Protein AF-0000000070045189 (afdb_homodimer)

pLDDT: mean 91.23, std 12.15, range [30.48, 98.88]

InterPro domains:
  IPR032808 DoxX family [PF07681] (17-92)
  IPR051907 DoxX-like inner membrane-associated oxidoreductase [PTHR33452] (11-132)

Nearest PDB structures (foldseek):
  5tcx-assembly1_A  TM=4.847E-01  e=7.279E+00  Homo sapiens
  5tcx-assembly1_A  TM=4.846E-01  e=7.279E+00  Homo sapiens

Sequence (276 aa):
MTTAEIKEKILNDVVIMGLRSVIGVIFIVHGISKFNPGFTNFLTNNGIPIEMQIPLALAESVPGILLIIGILSRLSASLLAIVMLGAIFIIKGAQSLTGNGGVEIDLILLTASIVIMIVGPGRISLAQIIKKIPRCLHMTTAEIKEKILNDVVIMGLRSVIGVIFIVHGISKFNPGFTNFLTNNGIPIEMQIPLALAESVPGILLIIGILSRLSASLLAIVMLGAIFIIKGAQSLTGNGGVEIDLILLTASIVIMIVGPGRISLAQIIKKIPRCLH

Radius of gyration: 20.22 Å; Cα contacts (8 Å, |Δi|>4): 404; chains: 2; bounding box: 60×57×46 Å

Structure (mmCIF, N/CA/C/O backbone):
data_AF-0000000070045189-model_v1
#
loop_
_entity.id
_entity.type
_entity.pdbx_description
1 polymer 'DoxX protein'
#
loop_
_atom_site.group_PDB
_atom_site.id
_atom_site.type_symbol
_atom_site.label_atom_id
_atom_site.label_alt_id
_atom_site.label_comp_id
_atom_site.label_asym_id
_atom_site.label_entity_id
_atom_site.label_seq_id
_atom_site.pdbx_PDB_ins_code
_atom_site.Cartn_x
_atom_site.Cartn_y
_atom_site.Cartn_z
_atom_site.occupancy
_atom_site.B_iso_or_equiv
_atom_site.auth_seq_id
_atom_site.auth_comp_id
_atom_site.auth_asym_id
_atom_site.auth_atom_id
_atom_site.pdbx_PDB_model_num
ATOM 1 N N . MET A 1 1 ? -0.799 23.656 22.312 1 66.56 1 MET A N 1
ATOM 2 C CA . MET A 1 1 ? -1.228 22.5 21.547 1 66.56 1 MET A CA 1
ATOM 3 C C . MET A 1 1 ? -2.027 21.531 22.422 1 66.56 1 MET A C 1
ATOM 5 O O . MET A 1 1 ? -1.553 21.094 23.469 1 66.56 1 MET A O 1
ATOM 9 N N . THR A 1 2 ? -3.318 21.281 22.141 1 82.5 2 THR A N 1
ATOM 10 C CA . THR A 1 2 ? -4.188 20.453 22.969 1 82.5 2 THR A CA 1
ATOM 11 C C . THR A 1 2 ? -3.746 19 22.938 1 82.5 2 THR A C 1
ATOM 13 O O . THR A 1 2 ? -3.035 18.578 22.016 1 82.5 2 THR A O 1
ATOM 16 N N . THR A 1 3 ? -3.934 18.375 24.078 1 88.5 3 THR A N 1
ATOM 17 C CA . THR A 1 3 ? -3.586 16.969 24.219 1 88.5 3 THR A CA 1
ATOM 18 C C . THR A 1 3 ? -4.086 16.156 23.016 1 88.5 3 THR A C 1
ATOM 20 O O . THR A 1 3 ? -3.424 15.227 22.578 1 88.5 3 THR A O 1
ATOM 23 N N . ALA A 1 4 ? -5.184 16.594 22.594 1 86.88 4 ALA A N 1
ATOM 24 C CA . ALA A 1 4 ? -5.766 15.922 21.453 1 86.88 4 ALA A CA 1
ATOM 25 C C . ALA A 1 4 ? -4.93 16.156 20.188 1 86.88 4 ALA A C 1
ATOM 27 O O . ALA A 1 4 ? -4.742 15.25 19.375 1 86.88 4 ALA A O 1
ATOM 28 N N . GLU A 1 5 ? -4.402 17.25 20.031 1 83.81 5 GLU A N 1
ATOM 29 C CA . GLU A 1 5 ? -3.584 17.594 18.859 1 83.81 5 GLU A CA 1
ATOM 30 C C . GLU A 1 5 ? -2.254 16.844 18.891 1 83.81 5 GLU A C 1
ATOM 32 O O . GLU A 1 5 ? -1.769 16.391 17.844 1 83.81 5 GLU A O 1
ATOM 37 N N . ILE A 1 6 ? -1.771 16.766 20.062 1 84.25 6 ILE A N 1
ATOM 38 C CA . ILE A 1 6 ? -0.502 16.062 20.234 1 84.25 6 ILE A CA 1
ATOM 39 C C . ILE A 1 6 ? -0.685 14.586 19.922 1 84.25 6 ILE A C 1
ATOM 41 O O . ILE A 1 6 ? 0.154 13.977 19.25 1 84.25 6 ILE A O 1
ATOM 45 N N . LYS A 1 7 ? -1.764 14.109 20.375 1 85.19 7 LYS A N 1
ATOM 46 C CA . LYS A 1 7 ? -2.053 12.703 20.141 1 85.19 7 LYS A CA 1
ATOM 47 C C . LYS A 1 7 ? -2.236 12.422 18.656 1 85.19 7 LYS A C 1
ATOM 49 O O . LYS A 1 7 ? -1.771 11.398 18.141 1 85.19 7 LYS A O 1
ATOM 54 N N . GLU A 1 8 ? -2.832 13.328 18.016 1 84.25 8 GLU A N 1
ATOM 55 C CA . GLU A 1 8 ? -3.064 13.188 16.578 1 84.25 8 GLU A CA 1
ATOM 56 C C . GLU A 1 8 ? -1.754 13.25 15.797 1 84.25 8 GLU A C 1
ATOM 58 O O . GLU A 1 8 ? -1.553 12.477 14.859 1 84.25 8 GLU A O 1
ATOM 63 N N . LYS A 1 9 ? -0.972 14.086 16.219 1 85.81 9 LYS A N 1
ATOM 64 C CA . LYS A 1 9 ? 0.323 14.234 15.555 1 85.81 9 LYS A CA 1
ATOM 65 C C . LYS A 1 9 ? 1.178 12.984 15.742 1 85.81 9 LYS A C 1
ATOM 67 O O . LYS A 1 9 ? 1.823 12.523 14.797 1 85.81 9 LYS A O 1
ATOM 72 N N . ILE A 1 10 ? 1.13 12.422 16.922 1 88.69 10 ILE A N 1
ATOM 73 C CA . ILE A 1 10 ? 1.896 11.219 17.219 1 88.69 10 ILE A CA 1
ATOM 74 C C . ILE A 1 10 ? 1.349 10.047 16.406 1 88.69 10 ILE A C 1
ATOM 76 O O . ILE A 1 10 ? 2.115 9.234 15.891 1 88.69 10 ILE A O 1
ATOM 80 N N . LEU A 1 11 ? 0.084 9.992 16.297 1 91 11 LEU A N 1
ATOM 81 C CA . LEU A 1 11 ? -0.55 8.914 15.547 1 91 11 LEU A CA 1
ATOM 82 C C . LEU A 1 11 ? -0.186 8.984 14.062 1 91 11 LEU A C 1
ATOM 84 O O . LEU A 1 11 ? 0.08 7.965 13.438 1 91 11 LEU A O 1
ATOM 88 N N . ASN A 1 12 ? -0.184 10.172 13.594 1 89.81 12 ASN A N 1
ATOM 89 C CA . ASN A 1 12 ? 0.21 10.367 12.203 1 89.81 12 ASN A CA 1
ATOM 90 C C . ASN A 1 12 ? 1.658 9.945 11.969 1 89.81 12 ASN A C 1
ATOM 92 O O . ASN A 1 12 ? 1.965 9.305 10.961 1 89.81 12 ASN A O 1
ATOM 96 N N . ASP A 1 13 ? 2.445 10.273 12.914 1 90.94 13 ASP A N 1
ATOM 97 C CA . ASP A 1 13 ? 3.854 9.898 12.805 1 90.94 13 ASP A CA 1
ATOM 98 C C . ASP A 1 13 ? 4.031 8.383 12.859 1 90.94 13 ASP A C 1
ATOM 100 O O . ASP A 1 13 ? 4.836 7.824 12.109 1 90.94 13 ASP A O 1
ATOM 104 N N . VAL A 1 14 ? 3.291 7.777 13.648 1 94.31 14 VAL A N 1
ATOM 105 C CA . VAL A 1 14 ? 3.4 6.332 13.836 1 94.31 14 VAL A CA 1
ATOM 106 C C . VAL A 1 14 ? 2.918 5.605 12.586 1 94.31 14 VAL A C 1
ATOM 108 O O . VAL A 1 14 ? 3.527 4.625 12.156 1 94.31 14 VAL A O 1
ATOM 111 N N . VAL A 1 15 ? 1.91 6.082 12 1 94.81 15 VAL A N 1
ATOM 112 C CA . VAL A 1 15 ? 1.343 5.383 10.852 1 94.81 15 VAL A CA 1
ATOM 113 C C . VAL A 1 15 ? 2.262 5.547 9.641 1 94.81 15 VAL A C 1
ATOM 115 O O . VAL A 1 15 ? 2.395 4.629 8.828 1 94.81 15 VAL A O 1
ATOM 118 N N . ILE A 1 16 ? 2.889 6.695 9.523 1 94 16 ILE A N 1
ATOM 119 C CA . ILE A 1 16 ? 3.826 6.91 8.422 1 94 16 ILE A CA 1
ATOM 120 C C . ILE A 1 16 ? 5.066 6.039 8.625 1 94 16 ILE A C 1
ATOM 122 O O . ILE A 1 16 ? 5.586 5.457 7.672 1 94 16 ILE A O 1
ATOM 126 N N . MET A 1 17 ? 5.492 5.953 9.867 1 95.81 17 MET A N 1
ATOM 127 C CA . MET A 1 17 ? 6.598 5.055 10.18 1 95.81 17 MET A CA 1
ATOM 128 C C . MET A 1 17 ? 6.242 3.613 9.844 1 95.81 17 MET A C 1
ATOM 130 O O . MET A 1 17 ? 7.07 2.873 9.312 1 95.81 17 MET A O 1
ATOM 134 N N . GLY A 1 18 ? 5.066 3.266 10.188 1 97.69 18 GLY A N 1
ATOM 135 C CA . GLY A 1 18 ? 4.598 1.929 9.867 1 97.69 18 GLY A CA 1
ATOM 136 C C . GLY A 1 18 ? 4.559 1.659 8.367 1 97.69 18 GLY A C 1
ATOM 137 O O . GLY A 1 18 ? 4.996 0.601 7.914 1 97.69 18 GLY A O 1
ATOM 138 N N . LEU A 1 19 ? 4.035 2.615 7.633 1 98.12 19 LEU A N 1
ATOM 139 C CA . LEU A 1 19 ? 3.951 2.469 6.184 1 98.12 19 LEU A CA 1
ATOM 140 C C . LEU A 1 19 ? 5.34 2.311 5.574 1 98.12 19 LEU A C 1
ATOM 142 O O . LEU A 1 19 ? 5.574 1.396 4.781 1 98.12 19 LEU A O 1
ATOM 146 N N . ARG A 1 20 ? 6.258 3.162 5.945 1 97.38 20 ARG A N 1
ATOM 147 C CA . ARG A 1 20 ? 7.602 3.084 5.379 1 97.38 20 ARG A CA 1
ATOM 148 C C . ARG A 1 20 ? 8.281 1.771 5.758 1 97.38 20 ARG A C 1
ATOM 150 O O . ARG A 1 20 ? 9.031 1.203 4.965 1 97.38 20 ARG A O 1
ATOM 157 N N . SER A 1 21 ? 8.031 1.324 6.973 1 98.31 21 SER A N 1
ATOM 158 C CA . SER A 1 21 ? 8.633 0.076 7.422 1 98.31 21 SER A CA 1
ATOM 159 C C . SER A 1 21 ? 8.117 -1.113 6.621 1 98.31 21 SER A C 1
ATOM 161 O O . SER A 1 21 ? 8.891 -1.982 6.215 1 98.31 21 SER A O 1
ATOM 163 N N . VAL A 1 22 ? 6.836 -1.178 6.426 1 98.75 22 VAL A N 1
ATOM 164 C CA . VAL A 1 22 ? 6.242 -2.283 5.684 1 98.75 22 VAL A CA 1
ATOM 165 C C . VAL A 1 22 ? 6.746 -2.27 4.242 1 98.75 22 VAL A C 1
ATOM 167 O O . VAL A 1 22 ? 7.113 -3.312 3.695 1 98.75 22 VAL A O 1
ATOM 170 N N . ILE A 1 23 ? 6.746 -1.102 3.617 1 98.81 23 ILE A N 1
ATOM 171 C CA . ILE A 1 23 ? 7.32 -0.983 2.281 1 98.81 23 ILE A CA 1
ATOM 172 C C . ILE A 1 23 ? 8.758 -1.493 2.291 1 98.81 23 ILE A C 1
ATOM 174 O O . ILE A 1 23 ? 9.148 -2.287 1.433 1 98.81 23 ILE A O 1
ATOM 178 N N . GLY A 1 24 ? 9.508 -1.022 3.283 1 98.81 24 GLY A N 1
ATOM 179 C CA . GLY A 1 24 ? 10.906 -1.41 3.385 1 98.81 24 GLY A CA 1
ATOM 180 C C . GLY A 1 24 ? 11.102 -2.908 3.508 1 98.81 24 GLY A C 1
ATOM 181 O O . GLY A 1 24 ? 11.914 -3.496 2.787 1 98.81 24 GLY A O 1
ATOM 182 N N . VAL A 1 25 ? 10.406 -3.502 4.359 1 98.75 25 VAL A N 1
ATOM 183 C CA . VAL A 1 25 ? 10.531 -4.938 4.594 1 98.75 25 VAL A CA 1
ATOM 184 C C . VAL A 1 25 ? 10.211 -5.699 3.311 1 98.75 25 VAL A C 1
ATOM 186 O O . VAL A 1 25 ? 10.93 -6.629 2.936 1 98.75 25 VAL A O 1
ATOM 189 N N . ILE A 1 26 ? 9.133 -5.324 2.637 1 98.75 26 ILE A N 1
ATOM 190 C CA . ILE A 1 26 ? 8.719 -6.008 1.42 1 98.75 26 ILE A CA 1
ATOM 191 C C . ILE A 1 26 ? 9.828 -5.93 0.374 1 98.75 26 ILE A C 1
ATOM 193 O O . ILE A 1 26 ? 10.195 -6.941 -0.222 1 98.75 26 ILE A O 1
ATOM 197 N N . PHE A 1 27 ? 10.375 -4.766 0.242 1 98.81 27 PHE A N 1
ATOM 198 C CA . PHE A 1 27 ? 11.367 -4.598 -0.812 1 98.81 27 PHE A CA 1
ATOM 199 C C . PHE A 1 27 ? 12.688 -5.254 -0.418 1 98.81 27 PHE A C 1
ATOM 201 O O . PHE A 1 27 ? 13.422 -5.75 -1.276 1 98.81 27 PHE A O 1
ATOM 208 N N . ILE A 1 28 ? 13.039 -5.285 0.849 1 98.69 28 ILE A N 1
ATOM 209 C CA . ILE A 1 28 ? 14.234 -6 1.291 1 98.69 28 ILE A CA 1
ATOM 210 C C . ILE A 1 28 ? 14.102 -7.484 0.953 1 98.69 28 ILE A C 1
ATOM 212 O O . ILE A 1 28 ? 15.023 -8.086 0.406 1 98.69 28 ILE A O 1
ATOM 216 N N . VAL A 1 29 ? 12.969 -8.062 1.294 1 98.06 29 VAL A N 1
ATOM 217 C CA . VAL A 1 29 ? 12.75 -9.477 1.036 1 98.06 29 VAL A CA 1
ATOM 218 C C . VAL A 1 29 ? 12.82 -9.75 -0.465 1 98.06 29 VAL A C 1
ATOM 220 O O . VAL A 1 29 ? 13.477 -10.695 -0.902 1 98.06 29 VAL A O 1
ATOM 223 N N . HIS A 1 30 ? 12.172 -8.922 -1.28 1 97.81 30 HIS A N 1
ATOM 224 C CA . HIS A 1 30 ? 12.227 -9.07 -2.73 1 97.81 30 HIS A CA 1
ATOM 225 C C . HIS A 1 30 ? 13.648 -8.891 -3.254 1 97.81 30 HIS A C 1
ATOM 227 O O . HIS A 1 30 ? 14.094 -9.648 -4.121 1 97.81 30 HIS A O 1
ATOM 233 N N . GLY A 1 31 ? 14.328 -7.863 -2.713 1 97.88 31 GLY A N 1
ATOM 234 C CA . GLY A 1 31 ? 15.688 -7.598 -3.148 1 97.88 31 GLY A CA 1
ATOM 235 C C . GLY A 1 31 ? 16.641 -8.734 -2.838 1 97.88 31 GLY A C 1
ATOM 236 O O . GLY A 1 31 ? 17.453 -9.125 -3.684 1 97.88 31 GLY A O 1
ATOM 237 N N . ILE A 1 32 ? 16.562 -9.297 -1.703 1 96.69 32 ILE A N 1
ATOM 238 C CA . ILE A 1 32 ? 17.438 -10.391 -1.279 1 96.69 32 ILE A CA 1
ATOM 239 C C . ILE A 1 32 ? 17.156 -11.633 -2.119 1 96.69 32 ILE A C 1
ATOM 241 O O . ILE A 1 32 ? 18.062 -12.367 -2.479 1 96.69 32 ILE A O 1
ATOM 245 N N . SER A 1 33 ? 15.914 -11.883 -2.42 1 96 33 SER A N 1
ATOM 246 C CA . SER A 1 33 ? 15.539 -13.047 -3.213 1 96 33 SER A CA 1
ATOM 247 C C . SER A 1 33 ? 16.125 -12.977 -4.613 1 96 33 SER A C 1
ATOM 249 O O . SER A 1 33 ? 16.219 -13.992 -5.309 1 96 33 SER A O 1
ATOM 251 N N . LYS A 1 34 ? 16.531 -11.789 -5.02 1 96.5 34 LYS A N 1
ATOM 252 C CA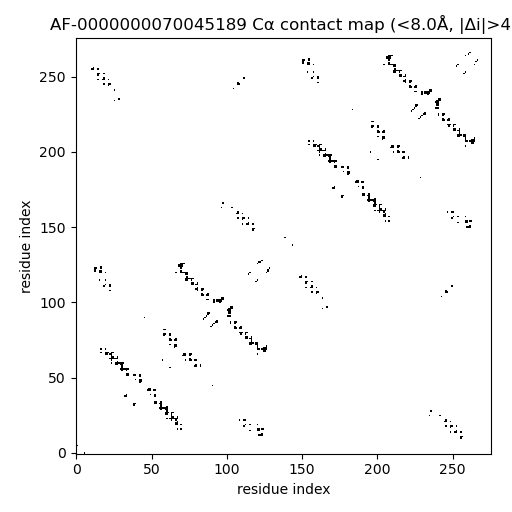 . LYS A 1 34 ? 17.031 -11.617 -6.383 1 96.5 34 LYS A CA 1
ATOM 253 C C . LYS A 1 34 ? 18.5 -12.016 -6.484 1 96.5 34 LYS A C 1
ATOM 255 O O . LYS A 1 34 ? 19.062 -12.07 -7.582 1 96.5 34 LYS A O 1
ATOM 260 N N . PHE A 1 35 ? 19.094 -12.383 -5.32 1 94.56 35 PHE A N 1
ATOM 261 C CA . PHE A 1 35 ? 20.469 -12.891 -5.352 1 94.56 35 PHE A CA 1
ATOM 262 C C . PHE A 1 35 ? 20.484 -14.398 -5.602 1 94.56 35 PHE A C 1
ATOM 264 O O . PHE A 1 35 ? 21.531 -14.984 -5.844 1 94.56 35 PHE A O 1
ATOM 271 N N . ASN A 1 36 ? 19.359 -14.961 -5.758 1 91.44 36 ASN A N 1
ATOM 272 C CA . ASN A 1 36 ? 19.25 -16.391 -5.984 1 91.44 36 ASN A CA 1
ATOM 273 C C . ASN A 1 36 ? 19.25 -16.734 -7.477 1 91.44 36 ASN A C 1
ATOM 275 O O . ASN A 1 36 ? 18.875 -15.891 -8.297 1 91.44 36 ASN A O 1
ATOM 279 N N . PRO A 1 37 ? 19.578 -17.953 -7.855 1 90.06 37 PRO A N 1
ATOM 280 C CA . PRO A 1 37 ? 19.641 -18.359 -9.266 1 90.06 37 PRO A CA 1
ATOM 281 C C . PRO A 1 37 ? 18.266 -18.312 -9.938 1 90.06 37 PRO A C 1
ATOM 283 O O . PRO A 1 37 ? 18.188 -18.141 -11.156 1 90.06 37 PRO A O 1
ATOM 286 N N . GLY A 1 38 ? 17.328 -18.531 -9.219 1 91.94 38 GLY A N 1
ATOM 287 C CA . GLY A 1 38 ? 15.984 -18.438 -9.773 1 91.94 38 GLY A CA 1
ATOM 288 C C . GLY A 1 38 ? 15.711 -17.109 -10.453 1 91.94 38 GLY A C 1
ATOM 289 O O . GLY A 1 38 ? 15.031 -17.062 -11.484 1 91.94 38 GLY A O 1
ATOM 290 N N . PHE A 1 39 ? 16.25 -16.078 -9.969 1 93.31 39 PHE A N 1
ATOM 291 C CA . PHE A 1 39 ? 16 -14.766 -10.547 1 93.31 39 PHE A CA 1
ATOM 292 C C . PHE A 1 39 ? 16.797 -14.586 -11.844 1 93.31 39 PHE A C 1
ATOM 294 O O . PHE A 1 39 ? 16.312 -13.945 -12.781 1 93.31 39 PHE A O 1
ATOM 301 N N . THR A 1 40 ? 17.953 -15.172 -11.898 1 93.06 40 THR A N 1
ATOM 302 C CA . THR A 1 40 ? 18.703 -15.117 -13.148 1 93.06 40 THR A CA 1
ATOM 303 C C . THR A 1 40 ? 17.938 -15.789 -14.273 1 93.06 40 THR A C 1
ATOM 305 O O . THR A 1 40 ? 17.906 -15.289 -15.398 1 93.06 40 THR A O 1
ATOM 308 N N . ASN A 1 41 ? 17.281 -16.891 -13.969 1 94.06 41 ASN A N 1
ATOM 309 C CA . ASN A 1 41 ? 16.438 -17.562 -14.953 1 94.06 41 ASN A CA 1
ATOM 310 C C . ASN A 1 41 ? 15.25 -16.703 -15.375 1 94.06 41 ASN A C 1
ATOM 312 O O . ASN A 1 41 ? 14.891 -16.656 -16.547 1 94.06 41 ASN A O 1
ATOM 316 N N . PHE A 1 42 ? 14.703 -16.031 -14.375 1 93.38 42 PHE A N 1
ATOM 317 C CA . PHE A 1 42 ? 13.602 -15.117 -14.656 1 93.38 42 PHE A CA 1
ATOM 318 C C . PHE A 1 42 ? 14.039 -14.023 -15.625 1 93.38 42 PHE A C 1
ATOM 320 O O . PHE A 1 42 ? 13.336 -13.727 -16.594 1 93.38 42 PHE A O 1
ATOM 327 N N . LEU A 1 43 ? 15.219 -13.438 -15.445 1 94.44 43 LEU A N 1
ATOM 328 C CA . LEU A 1 43 ? 15.734 -12.383 -16.312 1 94.44 43 LEU A CA 1
ATOM 329 C C . LEU A 1 43 ? 15.922 -12.898 -17.734 1 94.44 43 LEU A C 1
ATOM 331 O O . LEU A 1 43 ? 15.461 -12.266 -18.688 1 94.44 43 LEU A O 1
ATOM 335 N N . THR A 1 44 ? 16.484 -14.07 -17.828 1 93.69 44 THR A N 1
ATOM 336 C CA . THR A 1 44 ? 16.75 -14.664 -19.141 1 93.69 44 THR A CA 1
ATOM 337 C C . THR A 1 44 ? 15.453 -14.969 -19.875 1 93.69 44 THR A C 1
ATOM 339 O O . THR A 1 44 ? 15.305 -14.641 -21.047 1 93.69 44 THR A O 1
ATOM 342 N N . ASN A 1 45 ? 14.516 -15.469 -19.172 1 93.56 45 ASN A N 1
ATOM 343 C CA . ASN A 1 45 ? 13.234 -15.852 -19.766 1 93.56 45 ASN A CA 1
ATOM 344 C C . ASN A 1 45 ? 12.43 -14.625 -20.203 1 93.56 45 ASN A C 1
ATOM 346 O O . ASN A 1 45 ? 11.531 -14.742 -21.031 1 93.56 45 ASN A O 1
ATOM 350 N N . ASN A 1 46 ? 12.742 -13.477 -19.625 1 91.12 46 ASN A N 1
ATOM 351 C CA . ASN A 1 46 ? 12 -12.266 -19.969 1 91.12 46 ASN A CA 1
ATOM 352 C C . ASN A 1 46 ? 12.828 -11.336 -20.859 1 91.12 46 ASN A C 1
ATOM 354 O O . ASN A 1 46 ? 12.469 -10.172 -21.047 1 91.12 46 ASN A O 1
ATOM 358 N N . GLY A 1 47 ? 13.984 -11.789 -21.281 1 92.69 47 GLY A N 1
ATOM 359 C CA . GLY A 1 47 ? 14.797 -11.031 -22.219 1 92.69 47 GLY A CA 1
ATOM 360 C C . GLY A 1 47 ? 15.539 -9.883 -21.562 1 92.69 47 GLY A C 1
ATOM 361 O O . GLY A 1 47 ? 15.883 -8.898 -22.219 1 92.69 47 GLY A O 1
ATOM 362 N N . ILE A 1 48 ? 15.711 -9.969 -20.312 1 93.31 48 ILE A N 1
ATOM 363 C CA . ILE A 1 48 ? 16.453 -8.961 -19.562 1 93.31 48 ILE A CA 1
ATOM 364 C C . ILE A 1 48 ? 17.891 -9.445 -19.328 1 93.31 48 ILE A C 1
ATOM 366 O O . ILE A 1 48 ? 18.109 -10.594 -18.938 1 93.31 48 ILE A O 1
ATOM 370 N N . PRO A 1 49 ? 18.891 -8.617 -19.547 1 95.75 49 PRO A N 1
ATOM 371 C CA . PRO A 1 49 ? 20.266 -9.031 -19.328 1 95.75 49 PRO A CA 1
ATOM 372 C C . PRO A 1 49 ? 20.516 -9.484 -17.891 1 95.75 49 PRO A C 1
ATOM 374 O O . PRO A 1 49 ? 20.047 -8.852 -16.938 1 95.75 49 PRO A O 1
ATOM 377 N N . ILE A 1 50 ? 21.281 -10.555 -17.781 1 94.44 50 ILE A N 1
ATOM 378 C CA . ILE A 1 50 ? 21.547 -11.156 -16.484 1 94.44 50 ILE A CA 1
ATOM 379 C C . ILE A 1 50 ? 22.312 -10.164 -15.609 1 94.44 50 ILE A C 1
ATOM 381 O O . ILE A 1 50 ? 22.219 -10.211 -14.375 1 94.44 50 ILE A O 1
ATOM 385 N N . GLU A 1 51 ? 23.016 -9.211 -16.156 1 95.44 51 GLU A N 1
ATOM 386 C CA . GLU A 1 51 ? 23.781 -8.195 -15.438 1 95.44 51 GLU A CA 1
ATOM 387 C C . GLU A 1 51 ? 22.875 -7.301 -14.609 1 95.44 51 GLU A C 1
ATOM 389 O O . GLU A 1 51 ? 23.328 -6.617 -13.695 1 95.44 51 GLU A O 1
ATOM 394 N N . MET A 1 52 ? 21.641 -7.391 -14.82 1 96.12 52 MET A N 1
ATOM 395 C CA . MET A 1 52 ? 20.688 -6.551 -14.102 1 96.12 52 MET A CA 1
ATOM 396 C C . MET A 1 52 ? 20.344 -7.156 -12.742 1 96.12 52 MET A C 1
ATOM 398 O O . MET A 1 52 ? 19.719 -6.504 -11.898 1 96.12 52 MET A O 1
ATOM 402 N N . GLN A 1 53 ? 20.766 -8.336 -12.516 1 96.75 53 GLN A N 1
ATOM 403 C CA . GLN A 1 53 ? 20.453 -9.016 -11.266 1 96.75 53 GLN A CA 1
ATOM 404 C C . GLN A 1 53 ? 20.875 -8.188 -10.055 1 96.75 53 GLN A C 1
ATOM 406 O O . GLN A 1 53 ? 20.062 -7.871 -9.188 1 96.75 53 GLN A O 1
ATOM 411 N N . ILE A 1 54 ? 22.141 -7.836 -10.023 1 96.62 54 ILE A N 1
ATOM 412 C CA . ILE A 1 54 ? 22.703 -7.176 -8.852 1 96.62 54 ILE A CA 1
ATOM 413 C C . ILE A 1 54 ? 22.141 -5.762 -8.727 1 96.62 54 ILE A C 1
ATOM 415 O O . ILE A 1 54 ? 21.672 -5.363 -7.66 1 96.62 54 ILE A O 1
ATOM 419 N N . PRO A 1 55 ? 22.062 -4.957 -9.828 1 97.25 55 PRO A N 1
ATOM 420 C CA . PRO A 1 55 ? 21.469 -3.625 -9.727 1 97.25 55 PRO A CA 1
ATOM 421 C C . PRO A 1 55 ? 20.016 -3.666 -9.227 1 97.25 55 PRO A C 1
ATOM 423 O O . PRO A 1 55 ? 19.625 -2.832 -8.406 1 97.25 55 PRO A O 1
ATOM 426 N N . LEU A 1 56 ? 19.297 -4.547 -9.688 1 97.5 56 LEU A N 1
ATOM 427 C CA . LEU A 1 56 ? 17.891 -4.633 -9.273 1 97.5 56 LEU A CA 1
ATOM 428 C C . LEU A 1 56 ? 17.781 -5.066 -7.82 1 97.5 56 LEU A C 1
ATOM 430 O O . LEU A 1 56 ? 16.969 -4.523 -7.066 1 97.5 56 LEU A O 1
ATOM 434 N N . ALA A 1 57 ? 18.594 -6.047 -7.445 1 98.06 57 ALA A N 1
ATOM 435 C CA . ALA A 1 57 ? 18.594 -6.496 -6.055 1 98.06 57 ALA A CA 1
ATOM 436 C C . ALA A 1 57 ? 18.938 -5.348 -5.109 1 98.06 57 ALA A C 1
ATOM 438 O O . ALA A 1 57 ? 18.266 -5.152 -4.094 1 98.06 57 ALA A O 1
ATOM 439 N N . LEU A 1 58 ? 19.875 -4.551 -5.492 1 98.31 58 LEU A N 1
ATOM 440 C CA . LEU A 1 58 ? 20.344 -3.453 -4.652 1 98.31 58 LEU A CA 1
ATOM 441 C C . LEU A 1 58 ? 19.344 -2.297 -4.672 1 98.31 58 LEU A C 1
ATOM 443 O O . LEU A 1 58 ? 19.156 -1.618 -3.662 1 98.31 58 LEU A O 1
ATOM 447 N N . ALA A 1 59 ? 18.75 -2.102 -5.832 1 98.44 59 ALA A N 1
ATOM 448 C CA . ALA A 1 59 ? 17.797 -1.012 -5.988 1 98.44 59 ALA A CA 1
ATOM 449 C C . ALA A 1 59 ? 16.562 -1.232 -5.109 1 98.44 59 ALA A C 1
ATOM 451 O O . ALA A 1 59 ? 15.797 -0.298 -4.852 1 98.44 59 ALA A O 1
ATOM 452 N N . GLU A 1 60 ? 16.422 -2.393 -4.637 1 98.75 60 GLU A N 1
ATOM 453 C CA . GLU A 1 60 ? 15.305 -2.705 -3.762 1 98.75 60 GLU A CA 1
ATOM 454 C C . GLU A 1 60 ? 15.75 -2.84 -2.311 1 98.75 60 GLU A C 1
ATOM 456 O O . GLU A 1 60 ? 15.172 -2.223 -1.415 1 98.75 60 GLU A O 1
ATOM 461 N N . SER A 1 61 ? 16.828 -3.559 -2.102 1 98.62 61 SER A N 1
ATOM 462 C CA . SER A 1 61 ? 17.25 -3.875 -0.741 1 98.62 61 SER A CA 1
ATOM 463 C C . SER A 1 61 ? 17.781 -2.637 -0.021 1 98.62 61 SER A C 1
ATOM 465 O O . SER A 1 61 ? 17.422 -2.389 1.133 1 98.62 61 SER A O 1
ATOM 467 N N . VAL A 1 62 ? 18.531 -1.833 -0.653 1 98.69 62 VAL A N 1
ATOM 468 C CA . VAL A 1 62 ? 19.172 -0.691 -0.014 1 98.69 62 VAL A CA 1
ATOM 469 C C . VAL A 1 62 ? 18.141 0.369 0.329 1 98.69 62 VAL A C 1
ATOM 471 O O . VAL A 1 62 ? 18 0.76 1.49 1 98.69 62 VAL A O 1
ATOM 474 N N . PRO A 1 63 ? 17.391 0.733 -0.663 1 98.81 63 PRO A N 1
ATOM 475 C CA . PRO A 1 63 ? 16.344 1.689 -0.287 1 98.81 63 PRO 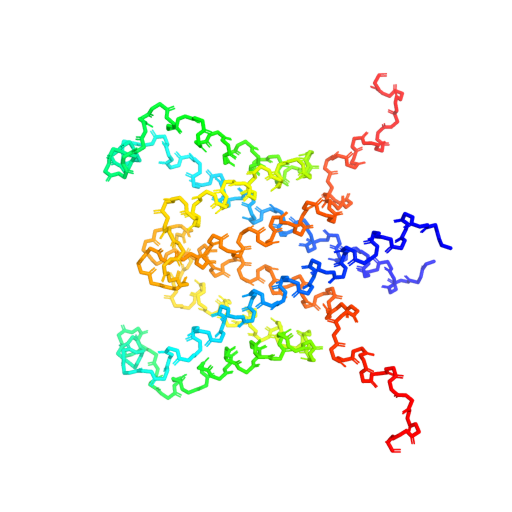A CA 1
ATOM 476 C C . PRO A 1 63 ? 15.383 1.134 0.763 1 98.81 63 PRO A C 1
ATOM 478 O O . PRO A 1 63 ? 14.883 1.883 1.605 1 98.81 63 PRO A O 1
ATOM 481 N N . GLY A 1 64 ? 15.094 -0.158 0.66 1 98.81 64 GLY A N 1
ATOM 482 C CA . GLY A 1 64 ? 14.258 -0.77 1.685 1 98.81 64 GLY A CA 1
ATOM 483 C C . GLY A 1 64 ? 14.812 -0.591 3.086 1 98.81 64 GLY A C 1
ATOM 484 O O . GLY A 1 64 ? 14.078 -0.22 4.004 1 98.81 64 GLY A O 1
ATOM 485 N N . ILE A 1 65 ? 16.031 -0.769 3.238 1 98.5 65 ILE A N 1
ATOM 486 C CA . ILE A 1 65 ? 16.703 -0.625 4.523 1 98.5 65 ILE A CA 1
ATOM 487 C C . ILE A 1 65 ? 16.656 0.833 4.973 1 98.5 65 ILE A C 1
ATOM 489 O O . ILE A 1 65 ? 16.328 1.12 6.129 1 98.5 65 ILE A O 1
ATOM 493 N N . LEU A 1 66 ? 16.906 1.716 4.105 1 98.06 66 LEU A N 1
ATOM 494 C CA . LEU A 1 66 ? 16.922 3.139 4.426 1 98.06 66 LEU A CA 1
ATOM 495 C C . LEU A 1 66 ? 15.523 3.611 4.832 1 98.06 66 LEU A C 1
ATOM 497 O O . LEU A 1 66 ? 15.383 4.48 5.695 1 98.06 66 LEU A O 1
ATOM 501 N N . LEU A 1 67 ? 14.539 3.045 4.234 1 98.25 67 LEU A N 1
ATOM 502 C CA . LEU A 1 67 ? 13.172 3.402 4.598 1 98.25 67 LEU A CA 1
ATOM 503 C C . LEU A 1 67 ? 12.859 2.975 6.027 1 98.25 67 LEU A C 1
ATOM 505 O O . LEU A 1 67 ? 12.219 3.715 6.773 1 98.25 67 LEU A O 1
ATOM 509 N N . ILE A 1 68 ? 13.297 1.808 6.395 1 97.75 68 ILE A N 1
ATOM 510 C CA . ILE A 1 68 ? 13.023 1.308 7.738 1 97.75 68 ILE A CA 1
ATOM 511 C C . ILE A 1 68 ? 13.719 2.199 8.766 1 97.75 68 ILE A C 1
ATOM 513 O O . ILE A 1 68 ? 13.117 2.557 9.789 1 97.75 68 ILE A O 1
ATOM 517 N N . ILE A 1 69 ? 14.898 2.627 8.438 1 95.62 69 ILE A N 1
ATOM 518 C CA . ILE A 1 69 ? 15.68 3.451 9.352 1 95.62 69 ILE A CA 1
ATOM 519 C C . ILE A 1 69 ? 15.148 4.883 9.344 1 95.62 69 ILE A C 1
ATOM 521 O O . ILE A 1 69 ? 15.242 5.594 10.352 1 95.62 69 ILE A O 1
ATOM 525 N N . GLY A 1 70 ? 14.602 5.281 8.273 1 95.06 70 GLY A N 1
ATOM 526 C CA . GLY A 1 70 ? 14.055 6.621 8.141 1 95.06 70 GLY A CA 1
ATOM 527 C C . GLY A 1 70 ? 15.078 7.648 7.703 1 95.06 70 GLY A C 1
ATOM 528 O O . GLY A 1 70 ? 15.039 8.797 8.133 1 95.06 70 GLY A O 1
ATOM 529 N N . ILE A 1 71 ? 16.016 7.184 6.922 1 94.31 71 ILE A N 1
ATOM 530 C CA . ILE A 1 71 ? 17.031 8.07 6.363 1 94.31 71 ILE A CA 1
ATOM 531 C C . ILE A 1 71 ? 16.906 8.094 4.84 1 94.31 71 ILE A C 1
ATOM 533 O O . ILE A 1 71 ? 16.688 7.051 4.215 1 94.31 71 ILE A O 1
ATOM 537 N N . LEU A 1 72 ? 16.984 9.336 4.25 1 96.06 72 LEU A N 1
ATOM 538 C CA . LEU A 1 72 ? 16.875 9.508 2.805 1 96.06 72 LEU A CA 1
ATOM 539 C C . LEU A 1 72 ? 15.578 8.883 2.283 1 96.06 72 LEU A C 1
ATOM 541 O O . LEU A 1 72 ? 15.594 8.18 1.271 1 96.06 72 LEU A O 1
ATOM 545 N N . SER A 1 73 ? 14.562 9.039 3.035 1 96.81 73 SER A N 1
ATOM 546 C CA . SER A 1 73 ? 13.297 8.359 2.75 1 96.81 73 SER A CA 1
ATOM 547 C C . SER A 1 73 ? 12.711 8.82 1.419 1 96.81 73 SER A C 1
ATOM 549 O O . SER A 1 73 ? 12.203 8.008 0.645 1 96.81 73 SER A O 1
ATOM 551 N N . ARG A 1 74 ? 12.781 10.078 1.095 1 96.75 74 ARG A N 1
ATOM 552 C CA . ARG A 1 74 ? 12.219 10.594 -0.147 1 96.75 74 ARG A CA 1
ATOM 553 C C . ARG A 1 74 ? 12.945 10.023 -1.359 1 96.75 74 ARG A C 1
ATOM 555 O O . ARG A 1 74 ? 12.312 9.641 -2.346 1 96.75 74 ARG A O 1
ATOM 562 N N . LEU A 1 75 ? 14.227 9.945 -1.231 1 97.81 75 LEU A N 1
ATOM 563 C CA . LEU A 1 75 ? 15.031 9.391 -2.318 1 97.81 75 LEU A CA 1
ATOM 564 C C . LEU A 1 75 ? 14.773 7.891 -2.469 1 97.81 75 LEU A C 1
ATOM 566 O O . LEU A 1 75 ? 14.594 7.398 -3.584 1 97.81 75 LEU A O 1
ATOM 570 N N . SER A 1 76 ? 14.812 7.223 -1.366 1 98.56 76 SER A N 1
ATOM 571 C CA . SER A 1 76 ? 14.562 5.785 -1.369 1 98.56 76 SER A CA 1
ATOM 572 C C . SER A 1 76 ? 13.195 5.457 -1.952 1 98.56 76 SER A C 1
ATOM 574 O O . SER A 1 76 ? 13.07 4.57 -2.801 1 98.56 76 SER A O 1
ATOM 576 N N . ALA A 1 77 ? 12.25 6.188 -1.533 1 98.75 77 ALA A N 1
ATOM 577 C CA . ALA A 1 77 ? 10.898 5.965 -2.031 1 98.75 77 ALA A CA 1
ATOM 578 C C . ALA A 1 77 ? 10.805 6.258 -3.525 1 98.75 77 ALA A C 1
ATOM 580 O O . ALA A 1 77 ? 10.094 5.562 -4.258 1 98.75 77 ALA A O 1
ATOM 581 N N . SER A 1 78 ? 11.477 7.266 -3.992 1 98.69 78 SER A N 1
ATOM 582 C CA . SER A 1 78 ? 11.492 7.59 -5.414 1 98.69 78 SER A CA 1
ATOM 583 C C . SER A 1 78 ? 12.094 6.453 -6.234 1 98.69 78 SER A C 1
ATOM 585 O O . SER A 1 78 ? 11.562 6.09 -7.285 1 98.69 78 SER A O 1
ATOM 587 N N . LEU A 1 79 ? 13.133 5.934 -5.746 1 98.75 79 LEU A N 1
ATOM 588 C CA . LEU A 1 79 ? 13.789 4.828 -6.441 1 98.75 79 LEU A CA 1
ATOM 589 C C . LEU A 1 79 ? 12.883 3.605 -6.492 1 98.75 79 LEU A C 1
ATOM 591 O O . LEU A 1 79 ? 12.773 2.953 -7.535 1 98.75 79 LEU A O 1
ATOM 595 N N . LEU A 1 80 ? 12.273 3.332 -5.418 1 98.88 80 LEU A N 1
ATOM 596 C CA . LEU A 1 80 ? 11.375 2.184 -5.367 1 98.88 80 LEU A CA 1
ATOM 597 C C . LEU A 1 80 ? 10.172 2.395 -6.277 1 98.88 80 LEU A C 1
ATOM 599 O O . LEU A 1 80 ? 9.672 1.445 -6.891 1 98.88 80 LEU A O 1
ATOM 603 N N . ALA A 1 81 ? 9.695 3.625 -6.367 1 98.81 81 ALA A N 1
ATOM 604 C CA . ALA A 1 81 ? 8.617 3.945 -7.297 1 98.81 81 ALA A CA 1
ATOM 605 C C . ALA A 1 81 ? 9.031 3.652 -8.734 1 98.81 81 ALA A C 1
ATOM 607 O O . ALA A 1 81 ? 8.25 3.09 -9.508 1 98.81 81 ALA A O 1
ATOM 608 N N . ILE A 1 82 ? 10.211 4.02 -9.047 1 98.62 82 ILE A N 1
ATOM 609 C CA . ILE A 1 82 ? 10.734 3.773 -10.391 1 98.62 82 ILE A CA 1
ATOM 610 C C . ILE A 1 82 ? 10.805 2.27 -10.641 1 98.62 82 ILE A C 1
ATOM 612 O O . ILE A 1 82 ? 10.43 1.798 -11.719 1 98.62 82 ILE A O 1
ATOM 616 N N . VAL A 1 83 ? 11.281 1.553 -9.68 1 98.38 83 VAL A N 1
ATOM 617 C CA . VAL A 1 83 ? 11.344 0.1 -9.797 1 98.38 83 VAL A CA 1
ATOM 618 C C . VAL A 1 83 ? 9.953 -0.465 -10.047 1 98.38 83 VAL A C 1
ATOM 620 O O . VAL A 1 83 ? 9.773 -1.345 -10.898 1 98.38 83 VAL A O 1
ATOM 623 N N . MET A 1 84 ? 8.984 0.068 -9.367 1 98.56 84 MET A N 1
ATOM 624 C CA . MET A 1 84 ? 7.621 -0.439 -9.531 1 98.56 84 MET A CA 1
ATOM 625 C C . MET A 1 84 ? 7.062 -0.07 -10.898 1 98.56 84 MET A C 1
ATOM 627 O O . MET A 1 84 ? 6.293 -0.831 -11.492 1 98.56 84 MET A O 1
ATOM 631 N N . LEU A 1 85 ? 7.395 1.097 -11.398 1 98.38 85 LEU A N 1
ATOM 632 C CA . LEU A 1 85 ? 6.992 1.444 -12.758 1 98.38 85 LEU A CA 1
ATOM 633 C C . LEU A 1 85 ? 7.5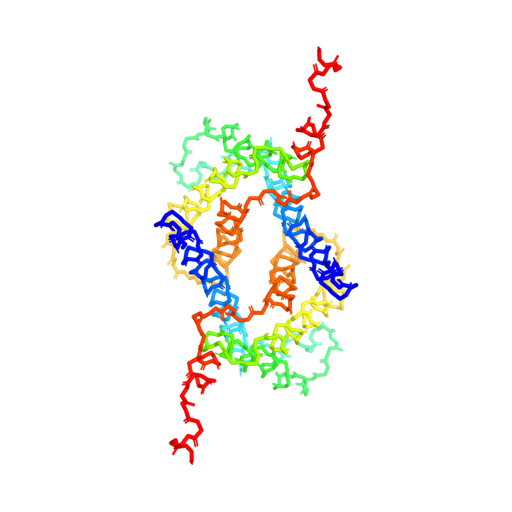66 0.456 -13.766 1 98.38 85 LEU A C 1
ATOM 635 O O . LEU A 1 85 ? 6.875 0.047 -14.703 1 98.38 85 LEU A O 1
ATOM 639 N N . GLY A 1 86 ? 8.812 0.113 -13.594 1 96.44 86 GLY A N 1
ATOM 640 C CA . GLY A 1 86 ? 9.406 -0.913 -14.438 1 96.44 86 GLY A CA 1
ATOM 641 C C . GLY A 1 86 ? 8.703 -2.252 -14.328 1 96.44 86 GLY A C 1
ATOM 642 O O . GLY A 1 86 ? 8.445 -2.904 -15.344 1 96.44 86 GLY A O 1
ATOM 643 N N . ALA A 1 87 ? 8.367 -2.664 -13.117 1 95.88 87 ALA A N 1
ATOM 644 C CA . ALA A 1 87 ? 7.66 -3.926 -12.922 1 95.88 87 ALA A CA 1
ATOM 645 C C . ALA A 1 87 ? 6.297 -3.906 -13.609 1 95.88 87 ALA A C 1
ATOM 647 O O . ALA A 1 87 ? 5.91 -4.879 -14.258 1 95.88 87 ALA A O 1
ATOM 648 N N . ILE A 1 88 ? 5.609 -2.824 -13.539 1 97.81 88 ILE A N 1
ATOM 649 C CA . ILE A 1 88 ? 4.25 -2.701 -14.047 1 97.81 88 ILE A CA 1
ATOM 650 C C . ILE A 1 88 ? 4.27 -2.666 -15.57 1 97.81 88 ILE A C 1
ATOM 652 O O . ILE A 1 88 ? 3.521 -3.398 -16.219 1 97.81 88 ILE A O 1
ATOM 656 N N . PHE A 1 89 ? 5.18 -1.918 -16.141 1 96.25 89 PHE A N 1
ATOM 657 C CA . PHE A 1 89 ? 5.047 -1.634 -17.562 1 96.25 89 PHE A CA 1
ATOM 658 C C . PHE A 1 89 ? 6.035 -2.459 -18.375 1 96.25 89 PHE A C 1
ATOM 660 O O . PHE A 1 89 ? 5.746 -2.848 -19.5 1 96.25 89 PHE A O 1
ATOM 667 N N . ILE A 1 90 ? 7.199 -2.719 -17.906 1 92.62 90 ILE A N 1
ATOM 668 C CA . ILE A 1 90 ? 8.227 -3.414 -18.688 1 92.62 90 ILE A CA 1
ATOM 669 C C . ILE A 1 90 ? 8.117 -4.918 -18.453 1 92.62 90 ILE A C 1
ATOM 671 O O . ILE A 1 90 ? 8.117 -5.703 -19.406 1 92.62 90 ILE A O 1
ATOM 675 N N . ILE A 1 91 ? 7.984 -5.316 -17.234 1 92.12 91 ILE A N 1
ATOM 676 C CA . ILE A 1 91 ? 8.016 -6.738 -16.922 1 92.12 91 ILE A CA 1
ATOM 677 C C . ILE A 1 91 ? 6.629 -7.344 -17.141 1 92.12 91 ILE A C 1
ATOM 679 O O . ILE A 1 91 ? 6.484 -8.375 -17.797 1 92.12 91 ILE A O 1
ATOM 683 N N . LYS A 1 92 ? 5.578 -6.672 -16.562 1 94.06 92 LYS A N 1
ATOM 684 C CA . LYS A 1 92 ? 4.266 -7.305 -16.531 1 94.06 92 LYS A CA 1
ATOM 685 C C . LYS A 1 92 ? 3.363 -6.738 -17.625 1 94.06 92 LYS A C 1
ATOM 687 O O . LYS A 1 92 ? 2.322 -7.32 -17.953 1 94.06 92 LYS A O 1
ATOM 692 N N . GLY A 1 93 ? 3.713 -5.586 -18.203 1 93.69 93 GLY A N 1
ATOM 693 C CA . GLY A 1 93 ? 3.002 -5.02 -19.344 1 93.69 93 GLY A CA 1
ATOM 694 C C . GLY A 1 93 ? 1.632 -4.48 -18.969 1 93.69 93 GLY A C 1
ATOM 695 O O . GLY A 1 93 ? 0.747 -4.387 -19.828 1 93.69 93 GLY A O 1
ATOM 696 N N . ALA A 1 94 ? 1.363 -4.344 -17.672 1 92.62 94 ALA A N 1
ATOM 697 C CA . ALA A 1 94 ? 0.116 -3.783 -17.156 1 92.62 94 ALA A CA 1
ATOM 698 C C . ALA A 1 94 ? -1.093 -4.484 -17.766 1 92.62 94 ALA A C 1
ATOM 700 O O . ALA A 1 94 ? -2.053 -3.832 -18.188 1 92.62 94 ALA A O 1
ATOM 701 N N . GLN A 1 95 ? -1.031 -5.73 -17.859 1 90.06 95 GLN A N 1
ATOM 702 C CA . GLN A 1 95 ? -2.025 -6.5 -18.609 1 90.06 95 GLN A CA 1
ATOM 703 C C . GLN A 1 95 ? -3.246 -6.801 -17.75 1 90.06 95 GLN A C 1
ATOM 705 O O . GLN A 1 95 ? -4.344 -7.008 -18.266 1 90.06 95 GLN A O 1
ATOM 710 N N . SER A 1 96 ? -3.068 -6.941 -16.484 1 94.56 96 SER A N 1
ATOM 711 C CA . SER A 1 96 ? -4.148 -7.219 -15.539 1 94.56 96 SER A CA 1
ATOM 712 C C . SER A 1 96 ? -3.824 -6.672 -14.148 1 94.56 96 SER A C 1
ATOM 714 O O . SER A 1 96 ? -2.658 -6.449 -13.82 1 94.56 96 SER A O 1
ATOM 716 N N . LEU A 1 97 ? -4.828 -6.449 -13.445 1 96.62 97 LEU A N 1
ATOM 717 C CA . LEU A 1 97 ? -4.625 -5.961 -12.086 1 96.62 97 LEU A CA 1
ATOM 718 C C . LEU A 1 97 ? -4.34 -7.117 -11.133 1 96.62 97 LEU A C 1
ATOM 720 O O . LEU A 1 97 ? -3.398 -7.059 -10.336 1 96.62 97 LEU A O 1
ATOM 724 N N . THR A 1 98 ? -5.156 -8.164 -11.281 1 94.19 98 THR A N 1
ATOM 725 C CA . THR A 1 98 ? -5.039 -9.305 -10.383 1 94.19 98 THR A CA 1
ATOM 726 C C . THR A 1 98 ? -4.668 -10.57 -11.156 1 94.19 98 THR A C 1
ATOM 728 O O . THR A 1 98 ? -4.582 -10.539 -12.391 1 94.19 98 THR A O 1
ATOM 731 N N . GLY A 1 99 ? -4.352 -11.672 -10.375 1 88.31 99 GLY A N 1
ATOM 732 C CA . GLY A 1 99 ? -4.02 -12.93 -11.016 1 88.31 99 GLY A CA 1
ATOM 733 C C . GLY A 1 99 ? -2.537 -13.094 -11.289 1 88.31 99 GLY A C 1
ATOM 734 O O . GLY A 1 99 ? -1.726 -12.281 -10.836 1 88.31 99 GLY A O 1
ATOM 735 N N . ASN A 1 100 ? -2.25 -14.211 -11.977 1 86.06 100 ASN A N 1
ATOM 736 C CA . ASN A 1 100 ? -0.859 -14.469 -12.336 1 86.06 100 ASN A CA 1
ATOM 737 C C . ASN A 1 100 ? -0.295 -13.359 -13.219 1 86.06 100 ASN A C 1
ATOM 739 O O . ASN A 1 100 ? -0.855 -13.055 -14.273 1 86.06 100 ASN A O 1
ATOM 743 N N . GLY A 1 101 ? 0.704 -12.695 -12.68 1 89.06 101 GLY A N 1
ATOM 744 C CA . GLY A 1 101 ? 1.309 -11.617 -13.438 1 89.06 101 GLY A CA 1
ATOM 745 C C . GLY A 1 101 ? 0.62 -10.281 -13.227 1 89.06 101 GLY A C 1
ATOM 746 O O . GLY A 1 101 ? 0.936 -9.305 -13.906 1 89.06 101 GLY A O 1
ATOM 747 N N . GLY A 1 102 ? -0.381 -10.273 -12.391 1 94.88 102 GLY A N 1
ATOM 748 C CA . GLY A 1 102 ? -1.083 -9.031 -12.109 1 94.88 102 GLY A CA 1
ATOM 749 C C . GLY A 1 102 ? -0.205 -7.984 -11.445 1 94.88 102 GLY A C 1
ATOM 750 O O . GLY A 1 102 ? 0.784 -8.32 -10.789 1 94.88 102 GLY A O 1
ATOM 751 N N . VAL A 1 103 ? -0.64 -6.73 -11.602 1 97.75 103 VAL A N 1
ATOM 752 C CA . VAL A 1 103 ? 0.23 -5.648 -11.156 1 97.75 103 VAL A CA 1
ATOM 753 C C . VAL A 1 103 ? -0.301 -5.062 -9.852 1 97.75 103 VAL A C 1
ATOM 755 O O . VAL A 1 103 ? 0.117 -3.982 -9.43 1 97.75 103 VAL A O 1
ATOM 758 N N . GLU A 1 104 ? -1.157 -5.703 -9.188 1 97.38 104 GLU A N 1
ATOM 759 C CA . GLU A 1 104 ? -1.842 -5.156 -8.016 1 97.38 104 GLU A CA 1
ATOM 760 C C . GLU A 1 104 ? -0.849 -4.793 -6.918 1 97.38 104 GLU A C 1
ATOM 762 O O . GLU A 1 104 ? -0.908 -3.691 -6.363 1 97.38 104 GLU A O 1
ATOM 767 N N . ILE A 1 105 ? 0.082 -5.73 -6.633 1 97.69 105 ILE A N 1
ATOM 768 C CA . ILE A 1 105 ? 1.051 -5.473 -5.57 1 97.69 105 ILE A CA 1
ATOM 769 C C . ILE A 1 105 ? 1.991 -4.348 -5.992 1 97.69 105 ILE A C 1
ATOM 771 O O . ILE A 1 105 ? 2.322 -3.473 -5.188 1 97.69 105 ILE A O 1
ATOM 775 N N . ASP A 1 106 ? 2.365 -4.336 -7.211 1 98.38 106 ASP A N 1
ATOM 776 C CA . ASP A 1 106 ? 3.24 -3.285 -7.723 1 98.38 106 ASP A CA 1
ATOM 777 C C . ASP A 1 106 ? 2.561 -1.92 -7.648 1 98.38 106 ASP A C 1
ATOM 779 O O . ASP A 1 106 ? 3.197 -0.923 -7.297 1 98.38 106 ASP A O 1
ATOM 783 N N . LEU A 1 107 ? 1.321 -1.936 -7.949 1 98.69 107 LEU A N 1
ATOM 784 C CA . LEU A 1 107 ? 0.565 -0.689 -7.988 1 98.69 107 LEU A CA 1
ATOM 785 C C . LEU A 1 107 ? 0.42 -0.098 -6.59 1 98.69 107 LEU A C 1
ATOM 787 O O . LEU A 1 107 ? 0.608 1.105 -6.398 1 98.69 107 LEU A O 1
ATOM 791 N N . ILE A 1 108 ? 0.081 -0.886 -5.629 1 98.81 108 ILE A N 1
ATOM 792 C CA . ILE A 1 108 ? -0.106 -0.369 -4.277 1 98.81 108 ILE A CA 1
ATOM 793 C C . ILE A 1 108 ? 1.245 0.029 -3.686 1 98.81 108 ILE A C 1
ATOM 795 O O . ILE A 1 108 ? 1.342 1.017 -2.953 1 98.81 108 ILE A O 1
ATOM 799 N N . LEU A 1 109 ? 2.273 -0.702 -4 1 98.88 109 LEU A N 1
ATOM 800 C CA . LEU A 1 109 ? 3.602 -0.323 -3.535 1 98.88 109 LEU A CA 1
ATOM 801 C C . LEU A 1 109 ? 4.062 0.973 -4.195 1 98.88 109 LEU A C 1
ATOM 803 O O . LEU A 1 109 ? 4.711 1.803 -3.559 1 98.88 109 LEU A O 1
ATOM 807 N N . LEU A 1 110 ? 3.75 1.121 -5.465 1 98.88 110 LEU A N 1
ATOM 808 C CA . LEU A 1 110 ? 4.043 2.367 -6.164 1 98.88 110 LEU A CA 1
ATOM 809 C C . LEU A 1 110 ? 3.363 3.549 -5.48 1 98.88 110 LEU A C 1
ATOM 811 O O . LEU A 1 110 ? 4.016 4.543 -5.152 1 98.88 110 LEU A O 1
ATOM 815 N N . THR A 1 111 ? 2.135 3.377 -5.254 1 98.75 111 THR A N 1
ATOM 816 C CA . THR A 1 111 ? 1.358 4.473 -4.688 1 98.75 111 THR A CA 1
ATOM 817 C C . THR A 1 111 ? 1.803 4.77 -3.258 1 98.75 111 THR A C 1
ATOM 819 O O . THR A 1 111 ? 1.939 5.934 -2.873 1 98.75 111 THR A O 1
ATOM 822 N N . ALA A 1 112 ? 2.041 3.725 -2.49 1 98.75 112 ALA A N 1
ATOM 823 C CA . ALA A 1 112 ? 2.533 3.9 -1.126 1 98.75 112 ALA A CA 1
ATOM 824 C C . ALA A 1 112 ? 3.9 4.578 -1.117 1 98.75 112 ALA A C 1
ATOM 826 O O . ALA A 1 112 ? 4.18 5.418 -0.259 1 98.75 112 ALA A O 1
ATOM 827 N N . SER A 1 113 ? 4.703 4.207 -2.023 1 98.81 113 SER A N 1
ATOM 828 C CA . SER A 1 113 ? 6.016 4.84 -2.137 1 98.81 113 SER A CA 1
ATOM 829 C C . SER A 1 113 ? 5.887 6.32 -2.484 1 98.81 113 SER A C 1
ATOM 831 O O . SER A 1 113 ? 6.645 7.148 -1.979 1 98.81 113 SER A O 1
ATOM 833 N N . ILE A 1 114 ? 4.977 6.652 -3.32 1 98.5 114 ILE A N 1
ATOM 834 C CA . ILE A 1 114 ? 4.75 8.047 -3.688 1 98.5 114 ILE A CA 1
ATOM 835 C C . ILE A 1 114 ? 4.285 8.836 -2.463 1 98.5 114 ILE A C 1
ATOM 837 O O . ILE A 1 114 ? 4.672 9.992 -2.279 1 98.5 114 ILE A O 1
ATOM 841 N N . VAL A 1 115 ? 3.5 8.211 -1.643 1 97.31 115 VAL A N 1
ATOM 842 C CA . VAL A 1 115 ? 3.076 8.852 -0.404 1 97.31 115 VAL A CA 1
ATOM 843 C C . VAL A 1 115 ? 4.297 9.211 0.437 1 97.31 115 VAL A C 1
ATOM 845 O O . VAL A 1 115 ? 4.426 10.344 0.902 1 97.31 115 VAL A O 1
ATOM 848 N N . ILE A 1 116 ? 5.203 8.266 0.569 1 97.38 116 ILE A N 1
ATOM 849 C CA . ILE A 1 116 ? 6.398 8.5 1.373 1 97.38 116 ILE A CA 1
ATOM 850 C C . ILE A 1 116 ? 7.27 9.562 0.708 1 97.38 116 ILE A C 1
ATOM 852 O O . ILE A 1 116 ? 7.852 10.414 1.388 1 97.38 116 ILE A O 1
ATOM 856 N N . MET A 1 117 ? 7.316 9.523 -0.594 1 97.19 117 MET A N 1
ATOM 857 C CA . MET A 1 117 ? 8.102 10.484 -1.358 1 97.19 117 MET A CA 1
ATOM 858 C C . MET A 1 117 ? 7.641 11.906 -1.076 1 97.19 117 MET A C 1
ATOM 860 O O . MET A 1 117 ? 8.461 12.82 -0.951 1 97.19 117 MET A O 1
ATOM 864 N N . ILE A 1 118 ? 6.398 12.094 -0.894 1 94.5 118 ILE A N 1
ATOM 865 C CA . ILE A 1 118 ? 5.82 13.43 -0.772 1 94.5 118 ILE A CA 1
ATOM 866 C C . ILE A 1 118 ? 5.758 13.828 0.699 1 94.5 118 ILE A C 1
ATOM 868 O O . ILE A 1 118 ? 6.148 14.945 1.062 1 94.5 118 ILE A O 1
ATOM 872 N N . VAL A 1 119 ? 5.332 12.914 1.545 1 90.5 119 VAL A N 1
ATOM 873 C CA . VAL A 1 119 ? 5.121 13.219 2.957 1 90.5 119 VAL A CA 1
ATOM 874 C C . VAL A 1 119 ? 6.469 13.266 3.678 1 90.5 119 VAL A C 1
ATOM 876 O O . VAL A 1 119 ? 6.652 14.062 4.602 1 90.5 119 VAL A O 1
ATOM 879 N N . GLY A 1 120 ? 7.391 12.383 3.219 1 89.06 120 GLY A N 1
ATOM 880 C CA . GLY A 1 120 ? 8.695 12.352 3.854 1 89.06 120 GLY A CA 1
ATOM 881 C C . GLY A 1 120 ? 8.805 11.32 4.961 1 89.06 120 GLY A C 1
ATOM 882 O O . GLY A 1 120 ? 7.93 10.461 5.098 1 89.06 120 GLY A O 1
ATOM 883 N N . PRO A 1 121 ? 9.906 11.352 5.688 1 87 121 PRO A N 1
ATOM 884 C CA . PRO A 1 121 ? 10.211 10.297 6.648 1 87 121 PRO A CA 1
ATOM 885 C C . PRO A 1 121 ? 9.336 10.359 7.898 1 87 121 PRO A C 1
ATOM 887 O O . PRO A 1 121 ? 9.281 9.398 8.672 1 87 121 PRO A O 1
ATOM 890 N N . GLY A 1 122 ? 8.656 11.352 8.086 1 82.38 122 GLY A N 1
ATOM 891 C CA . GLY A 1 122 ? 7.973 11.555 9.352 1 82.38 122 GLY A CA 1
ATOM 892 C C . GLY A 1 122 ? 8.906 11.969 10.477 1 82.38 122 GLY A C 1
ATOM 893 O O . GLY A 1 122 ? 10.109 12.117 10.266 1 82.38 122 GLY A O 1
ATOM 894 N N . ARG A 1 123 ? 8.391 12.117 11.609 1 83.44 123 ARG A N 1
ATOM 895 C CA . ARG A 1 123 ? 9.164 12.633 12.734 1 83.44 123 ARG A CA 1
ATOM 896 C C . ARG A 1 123 ? 9.914 11.508 13.453 1 83.44 123 ARG A C 1
ATOM 898 O O . ARG A 1 123 ? 10.93 11.75 14.094 1 83.44 123 ARG A O 1
ATOM 905 N N . ILE A 1 124 ? 9.359 10.367 13.344 1 82.31 124 ILE A N 1
ATOM 906 C CA . ILE A 1 124 ? 10.016 9.211 13.938 1 82.31 124 ILE A CA 1
ATOM 907 C C . ILE A 1 124 ? 11.008 8.609 12.945 1 82.31 124 ILE A C 1
ATOM 909 O O . ILE A 1 124 ? 10.695 7.621 12.273 1 82.31 124 ILE A O 1
ATOM 913 N N . SER A 1 125 ? 12.039 9.297 12.742 1 82.56 125 SER A N 1
ATOM 914 C CA . SER A 1 125 ? 13.062 8.891 11.789 1 82.56 125 SER A CA 1
ATOM 915 C C . SER A 1 125 ? 14.461 9.25 12.297 1 82.56 125 SER A C 1
ATOM 917 O O . SER A 1 125 ? 14.617 10.188 13.086 1 82.56 125 SER A O 1
ATOM 919 N N . LEU A 1 126 ? 15.328 8.359 12.016 1 80.62 126 LEU A N 1
ATOM 920 C CA . LEU A 1 126 ? 16.703 8.656 12.398 1 80.62 126 LEU A CA 1
ATOM 921 C C . LEU A 1 126 ? 17.156 9.992 11.805 1 80.62 126 LEU A C 1
ATOM 923 O O . LEU A 1 126 ? 17.953 10.703 12.414 1 80.62 126 LEU A O 1
ATOM 927 N N . ALA A 1 127 ? 16.625 10.32 10.688 1 77.12 127 ALA A N 1
ATOM 928 C CA . ALA A 1 127 ? 16.984 11.594 10.055 1 77.12 127 ALA A CA 1
ATOM 929 C C . ALA A 1 127 ? 16.594 12.773 10.938 1 77.12 127 ALA A C 1
ATOM 931 O O . ALA A 1 127 ? 17.344 13.734 11.062 1 77.12 127 ALA A O 1
ATOM 932 N N . GLN A 1 128 ? 15.523 12.562 11.586 1 73.38 128 GLN A N 1
ATOM 933 C CA . GLN A 1 128 ? 15.039 13.633 12.453 1 73.38 128 GLN A CA 1
ATOM 934 C C . GLN A 1 128 ? 15.797 13.656 13.773 1 73.38 128 GLN A C 1
ATOM 936 O O . GLN A 1 128 ? 16.047 14.727 14.336 1 73.38 128 GLN A O 1
ATOM 941 N N . ILE A 1 129 ? 16.172 12.453 14.086 1 72.06 129 ILE A N 1
ATOM 942 C CA . ILE A 1 129 ? 16.922 12.359 15.336 1 72.06 129 ILE A CA 1
ATOM 943 C C . ILE A 1 129 ? 18.312 12.984 15.156 1 72.06 129 ILE A C 1
ATOM 945 O O . ILE A 1 129 ? 18.781 13.711 16.031 1 72.06 129 ILE A O 1
ATOM 949 N N . ILE A 1 130 ? 18.875 12.703 14.047 1 70.19 130 ILE A N 1
ATOM 950 C CA . ILE A 1 130 ? 20.203 13.219 13.766 1 70.19 130 ILE A CA 1
ATOM 951 C C . ILE A 1 130 ? 20.156 14.734 13.586 1 70.19 130 ILE A C 1
ATOM 953 O O . ILE A 1 130 ? 21.047 15.445 14.047 1 70.19 130 ILE A O 1
ATOM 957 N N . LYS A 1 131 ? 19.094 15.203 12.969 1 66.94 131 LYS A N 1
ATOM 958 C CA . LYS A 1 131 ? 18.953 16.641 12.773 1 66.94 131 LYS A CA 1
ATOM 959 C C . LYS A 1 131 ? 18.766 17.359 14.109 1 66.94 131 LYS A C 1
ATOM 961 O O . LYS A 1 131 ? 19.156 18.516 14.258 1 66.94 131 LYS A O 1
ATOM 966 N N . LYS A 1 132 ? 18.266 16.578 15.039 1 61.22 132 LYS A N 1
ATOM 967 C CA . LYS A 1 132 ? 18.062 17.188 16.344 1 61.22 132 LYS A CA 1
ATOM 968 C C . LYS A 1 132 ? 19.344 17.125 17.172 1 61.22 132 LYS A C 1
ATOM 970 O O . LYS A 1 132 ? 19.438 17.766 18.234 1 61.22 132 LYS A O 1
ATOM 975 N N . ILE A 1 133 ? 20.172 16.203 16.844 1 53.59 133 ILE A N 1
ATOM 976 C CA . ILE A 1 133 ? 21.438 16.141 17.578 1 53.59 133 ILE A CA 1
ATOM 977 C C . ILE A 1 133 ? 22.266 17.391 17.281 1 53.59 133 ILE A C 1
ATOM 979 O O . ILE A 1 133 ? 22.547 17.703 16.125 1 53.59 133 ILE A O 1
ATOM 983 N N . PRO A 1 134 ? 22.281 18.312 18.234 1 54.97 134 PRO A N 1
ATOM 984 C CA . PRO A 1 134 ? 23.078 19.547 18.109 1 54.97 134 PRO A CA 1
ATOM 985 C C . PRO A 1 134 ? 24.422 19.297 17.453 1 54.97 134 PRO A C 1
ATOM 987 O O . PRO A 1 134 ? 25 18.203 17.578 1 54.97 134 PRO A O 1
ATOM 990 N N . ARG A 1 135 ? 24.641 20.094 16.328 1 47.56 135 ARG A N 1
ATOM 991 C CA . ARG A 1 135 ? 25.906 20.141 15.609 1 47.56 135 ARG A CA 1
ATOM 992 C C . ARG A 1 135 ? 27.078 20.078 16.578 1 47.56 135 ARG A C 1
ATOM 994 O O . ARG A 1 135 ? 28.234 20 16.156 1 47.56 135 ARG A O 1
ATOM 1001 N N . CYS A 1 136 ? 26.75 20.344 17.75 1 48.06 136 CYS A N 1
ATOM 1002 C CA . CYS A 1 136 ? 27.938 20.438 18.594 1 48.06 136 CYS A CA 1
ATOM 1003 C C . CYS A 1 136 ? 28.594 19.078 18.734 1 48.06 136 CYS A C 1
ATOM 1005 O O . CYS A 1 136 ? 29.703 18.969 19.266 1 48.06 136 CYS A O 1
ATOM 1007 N N . LEU A 1 137 ? 27.734 18.109 18.719 1 41.66 137 LEU A N 1
ATOM 1008 C CA . LEU A 1 137 ? 28.391 16.812 18.891 1 41.66 137 LEU A CA 1
ATOM 1009 C C . LEU A 1 137 ? 29 16.328 17.578 1 41.66 137 LEU A C 1
ATOM 1011 O O . LEU A 1 137 ? 29.5 15.211 17.5 1 41.66 137 LEU A O 1
ATOM 1015 N N . HIS A 1 138 ? 28.688 16.953 16.5 1 30.73 138 HIS A N 1
ATOM 1016 C CA . HIS A 1 138 ? 29.609 16.656 15.422 1 30.73 138 HIS A CA 1
ATOM 1017 C C . HIS A 1 138 ? 30.922 17.438 15.586 1 30.73 138 HIS A C 1
ATOM 1019 O O . HIS A 1 138 ? 30.891 18.625 15.906 1 30.73 138 HIS A O 1
ATOM 1025 N N . MET B 1 1 ? -0.351 32.438 3.375 1 66.62 1 MET B N 1
ATOM 1026 C CA . MET B 1 1 ? 0.171 31.125 3.035 1 66.62 1 MET B CA 1
ATOM 1027 C C . MET B 1 1 ? 1.001 31.172 1.758 1 66.62 1 MET B C 1
ATOM 1029 O O . MET B 1 1 ? 0.528 31.656 0.726 1 66.62 1 MET B O 1
ATOM 1033 N N . THR B 1 2 ? 2.273 30.859 1.774 1 82.5 2 THR B N 1
ATOM 1034 C CA . THR B 1 2 ? 3.17 30.984 0.631 1 82.5 2 THR B CA 1
ATOM 1035 C C . THR B 1 2 ? 2.803 29.969 -0.458 1 82.5 2 THR B C 1
ATOM 1037 O O . THR B 1 2 ? 2.133 28.969 -0.188 1 82.5 2 THR B O 1
ATOM 1040 N N . THR B 1 3 ? 3.008 30.438 -1.676 1 88.31 3 THR B N 1
ATOM 1041 C CA . THR B 1 3 ? 2.73 29.609 -2.84 1 88.31 3 THR B CA 1
ATOM 1042 C C . THR B 1 3 ? 3.295 28.203 -2.65 1 88.31 3 THR B C 1
ATOM 1044 O O . THR B 1 3 ? 2.689 27.219 -3.082 1 88.31 3 THR B O 1
ATOM 1047 N N . ALA B 1 4 ? 4.359 28.219 -2.006 1 87 4 ALA B N 1
ATOM 1048 C CA . ALA B 1 4 ? 5.004 26.922 -1.748 1 87 4 ALA B CA 1
ATOM 1049 C C . ALA B 1 4 ? 4.188 26.094 -0.761 1 87 4 ALA B C 1
ATOM 1051 O O . ALA B 1 4 ? 4.055 24.891 -0.922 1 87 4 ALA B O 1
ATOM 1052 N N . GLU B 1 5 ? 3.613 26.656 0.144 1 84.06 5 GLU B N 1
ATOM 1053 C CA . GLU B 1 5 ? 2.805 25.969 1.142 1 84.06 5 GLU B CA 1
ATOM 1054 C C . GLU B 1 5 ? 1.513 25.438 0.53 1 84.06 5 GLU B C 1
ATOM 1056 O O . GLU B 1 5 ? 1.075 24.328 0.859 1 84.06 5 GLU B O 1
ATOM 1061 N N . ILE B 1 6 ? 1.012 26.234 -0.317 1 84.5 6 ILE B N 1
ATOM 1062 C CA . ILE B 1 6 ? -0.224 25.844 -0.986 1 84.5 6 ILE B CA 1
ATOM 1063 C C . ILE B 1 6 ? 0.039 24.656 -1.897 1 84.5 6 ILE B C 1
ATOM 1065 O O . ILE B 1 6 ? -0.754 23.703 -1.938 1 84.5 6 ILE B O 1
ATOM 1069 N N . LYS B 1 7 ? 1.126 24.734 -2.527 1 85.31 7 LYS B N 1
ATOM 1070 C CA . LYS B 1 7 ? 1.489 23.641 -3.432 1 85.31 7 LYS B CA 1
ATOM 1071 C C . LYS B 1 7 ? 1.715 22.344 -2.666 1 85.31 7 LYS B C 1
ATOM 1073 O O . LYS B 1 7 ? 1.307 21.266 -3.119 1 85.31 7 LYS B O 1
ATOM 1078 N N . GLU B 1 8 ? 2.283 22.484 -1.555 1 84.31 8 GLU B N 1
ATOM 1079 C CA . GLU B 1 8 ? 2.553 21.312 -0.721 1 84.31 8 GLU B CA 1
ATOM 1080 C C . GLU B 1 8 ? 1.256 20.703 -0.198 1 84.31 8 GLU B C 1
ATOM 1082 O O . GLU B 1 8 ? 1.11 19.469 -0.17 1 84.31 8 GLU B O 1
ATOM 1087 N N . LYS B 1 9 ? 0.425 21.516 0.153 1 85.88 9 LYS B N 1
ATOM 1088 C CA . LYS B 1 9 ? -0.861 21.062 0.666 1 85.88 9 LYS B CA 1
ATOM 1089 C C . LYS B 1 9 ? -1.661 20.344 -0.421 1 85.88 9 LYS B C 1
ATOM 1091 O O . LYS B 1 9 ? -2.264 19.297 -0.17 1 85.88 9 LYS B O 1
ATOM 1096 N N . ILE B 1 10 ? -1.61 20.891 -1.604 1 88.62 10 ILE B N 1
ATOM 1097 C CA . ILE B 1 10 ? -2.328 20.297 -2.73 1 88.62 10 ILE B CA 1
ATOM 1098 C C . ILE B 1 10 ? -1.709 18.953 -3.086 1 88.62 10 ILE B C 1
ATOM 1100 O O . ILE B 1 10 ? -2.424 17.984 -3.381 1 88.62 10 ILE B O 1
ATOM 1104 N N . LEU B 1 11 ? -0.442 18.875 -3.018 1 91 11 LEU B N 1
ATOM 1105 C CA . LEU B 1 11 ? 0.256 17.641 -3.34 1 91 11 LEU B CA 1
ATOM 1106 C C . LEU B 1 11 ? -0.081 16.547 -2.33 1 91 11 LEU B C 1
ATOM 1108 O O . LEU B 1 11 ? -0.287 15.398 -2.705 1 91 11 LEU B O 1
ATOM 1112 N N . ASN B 1 12 ? -0.119 16.969 -1.129 1 89.75 12 ASN B N 1
ATOM 1113 C CA . ASN B 1 12 ? -0.493 16.016 -0.086 1 89.75 12 ASN B CA 1
ATOM 1114 C C . ASN B 1 12 ? -1.914 15.492 -0.284 1 89.75 12 ASN B C 1
ATOM 1116 O O . ASN B 1 12 ? -2.17 14.297 -0.135 1 89.75 12 ASN B O 1
ATOM 1120 N N . ASP B 1 13 ? -2.74 16.391 -0.665 1 90.94 13 ASP B N 1
ATOM 1121 C CA . ASP B 1 13 ? -4.129 16 -0.906 1 90.94 13 ASP B CA 1
ATOM 1122 C C . ASP B 1 13 ? -4.234 15.047 -2.094 1 90.94 13 ASP B C 1
ATOM 1124 O O . ASP B 1 13 ? -5 14.078 -2.053 1 90.94 13 ASP B O 1
ATOM 1128 N N . VAL B 1 14 ? -3.488 15.289 -3.059 1 94.25 14 VAL B N 1
ATOM 1129 C CA . VAL B 1 14 ? -3.535 14.492 -4.281 1 94.25 14 VAL B CA 1
ATOM 1130 C C . VAL B 1 14 ? -2.994 13.086 -4.008 1 94.25 14 VAL B C 1
ATOM 1132 O O . VAL B 1 14 ? -3.549 12.102 -4.488 1 94.25 14 VAL B O 1
ATOM 1135 N N . VAL B 1 15 ? -1.993 13 -3.238 1 94.81 15 VAL B N 1
ATOM 1136 C CA . VAL B 1 15 ? -1.368 11.703 -3.008 1 94.81 15 VAL B CA 1
ATOM 1137 C C . VAL B 1 15 ? -2.27 10.852 -2.119 1 94.81 15 VAL B C 1
ATOM 1139 O O . VAL B 1 15 ? -2.342 9.633 -2.289 1 94.81 15 VAL B O 1
ATOM 1142 N N . ILE B 1 16 ? -2.945 11.469 -1.184 1 94 16 ILE B N 1
ATOM 1143 C CA . ILE B 1 16 ? -3.869 10.734 -0.327 1 94 16 ILE B CA 1
ATOM 1144 C C . ILE B 1 16 ? -5.07 10.266 -1.145 1 94 16 ILE B C 1
ATOM 1146 O O . ILE B 1 16 ? -5.543 9.133 -0.977 1 94 16 ILE B O 1
ATOM 1150 N N . MET B 1 17 ? -5.516 11.125 -2.023 1 95.75 17 MET B N 1
ATOM 1151 C CA . MET B 1 17 ? -6.586 10.734 -2.934 1 95.75 17 MET B CA 1
ATOM 1152 C C . MET B 1 17 ? -6.16 9.555 -3.801 1 95.75 17 MET B C 1
ATOM 1154 O O . MET B 1 17 ? -6.945 8.633 -4.035 1 95.75 17 MET B O 1
ATOM 1158 N N . GLY B 1 18 ? -4.977 9.648 -4.27 1 97.69 18 GLY B N 1
ATOM 1159 C CA . GLY B 1 18 ? -4.441 8.555 -5.062 1 97.69 18 GLY B CA 1
ATOM 1160 C C . GLY B 1 18 ? -4.359 7.25 -4.293 1 97.69 18 GLY B C 1
ATOM 1161 O O . GLY B 1 18 ? -4.738 6.195 -4.809 1 97.69 18 GLY B O 1
ATOM 1162 N N . LEU B 1 19 ? -3.863 7.332 -3.074 1 98.12 19 LEU B N 1
ATOM 1163 C CA . LEU B 1 19 ? -3.746 6.141 -2.24 1 98.12 19 LEU B CA 1
ATOM 1164 C C . LEU B 1 19 ? -5.113 5.516 -1.993 1 98.12 19 LEU B C 1
ATOM 1166 O O . LEU B 1 19 ? -5.289 4.309 -2.178 1 98.12 19 LEU B O 1
ATOM 1170 N N . ARG B 1 20 ? -6.078 6.301 -1.609 1 97.31 20 ARG B N 1
ATOM 1171 C CA . ARG B 1 20 ? -7.406 5.762 -1.331 1 97.31 20 ARG B CA 1
ATOM 1172 C C . ARG B 1 20 ? -8.031 5.168 -2.588 1 97.31 20 ARG B C 1
ATOM 1174 O O . ARG B 1 20 ? -8.742 4.168 -2.52 1 97.31 20 ARG B O 1
ATOM 1181 N N . SER B 1 21 ? -7.793 5.816 -3.709 1 98.31 21 SER B N 1
ATOM 1182 C CA . SER B 1 21 ? -8.352 5.32 -4.965 1 98.31 21 SER B CA 1
ATOM 1183 C C . SER B 1 21 ? -7.762 3.967 -5.34 1 98.31 21 SER B C 1
ATOM 1185 O O . SER B 1 21 ? -8.484 3.061 -5.754 1 98.31 21 SER B O 1
ATOM 1187 N N . VAL B 1 22 ? -6.477 3.83 -5.23 1 98.75 22 VAL B N 1
ATOM 1188 C CA . VAL B 1 22 ? -5.816 2.574 -5.578 1 98.75 22 VAL B CA 1
ATOM 1189 C C . VAL B 1 22 ? -6.297 1.466 -4.641 1 98.75 22 VAL B C 1
ATOM 1191 O O . VAL B 1 22 ? -6.605 0.359 -5.086 1 98.75 22 VAL B O 1
ATOM 1194 N N . ILE B 1 23 ? -6.332 1.742 -3.348 1 98.81 23 ILE B N 1
ATOM 1195 C CA . ILE B 1 23 ? -6.887 0.777 -2.404 1 98.81 23 ILE B CA 1
ATOM 1196 C C . ILE B 1 23 ? -8.305 0.392 -2.828 1 98.81 23 ILE B C 1
ATOM 1198 O O . ILE B 1 23 ? -8.641 -0.793 -2.883 1 98.81 23 ILE B O 1
ATOM 1202 N N . GLY B 1 24 ? -9.086 1.426 -3.135 1 98.81 24 GLY B N 1
ATOM 1203 C CA . GLY B 1 24 ? -10.469 1.19 -3.523 1 98.81 24 GLY B CA 1
ATOM 1204 C C . GLY B 1 24 ? -10.602 0.302 -4.746 1 98.81 24 GLY B C 1
ATOM 1205 O O . GLY B 1 24 ? -11.367 -0.66 -4.742 1 98.81 24 GLY B O 1
ATOM 1206 N N . VAL B 1 25 ? -9.891 0.595 -5.742 1 98.75 25 VAL B N 1
ATOM 1207 C CA . VAL B 1 25 ? -9.961 -0.166 -6.984 1 98.75 25 VAL B CA 1
ATOM 1208 C C . VAL B 1 25 ? -9.578 -1.62 -6.723 1 98.75 25 VAL B C 1
ATOM 1210 O O . VAL B 1 25 ? -10.25 -2.541 -7.199 1 98.75 25 VAL B O 1
ATOM 1213 N N . ILE B 1 26 ? -8.508 -1.836 -5.969 1 98.75 26 ILE B N 1
ATOM 1214 C CA . ILE B 1 26 ? -8.031 -3.186 -5.691 1 98.75 26 ILE B CA 1
ATOM 1215 C C . ILE B 1 26 ? -9.125 -3.979 -4.973 1 98.75 26 ILE B C 1
ATOM 1217 O O . ILE B 1 26 ? -9.445 -5.105 -5.363 1 98.75 26 ILE B O 1
ATOM 1221 N N . PHE B 1 27 ? -9.727 -3.354 -4.02 1 98.88 27 PHE B N 1
ATOM 1222 C CA . PHE B 1 27 ? -10.711 -4.09 -3.229 1 98.88 27 PHE B CA 1
ATOM 1223 C C . PHE B 1 27 ? -12.008 -4.273 -4.008 1 98.88 27 PHE B C 1
ATOM 1225 O O . PHE B 1 27 ? -12.695 -5.281 -3.842 1 98.88 27 PHE B O 1
ATOM 1232 N N . ILE B 1 28 ? -12.383 -3.34 -4.859 1 98.69 28 ILE B N 1
ATOM 1233 C CA . ILE B 1 28 ? -13.555 -3.523 -5.715 1 98.69 28 ILE B CA 1
ATOM 1234 C C . ILE B 1 28 ? -13.344 -4.734 -6.621 1 98.69 28 ILE B C 1
ATOM 1236 O O . ILE B 1 28 ? -14.234 -5.586 -6.738 1 98.69 28 ILE B O 1
ATOM 1240 N N . VAL B 1 29 ? -12.203 -4.797 -7.262 1 98.06 29 VAL B N 1
ATOM 1241 C CA . VAL B 1 29 ? -11.906 -5.902 -8.164 1 98.06 29 VAL B CA 1
ATOM 1242 C C . VAL B 1 29 ? -11.93 -7.219 -7.395 1 98.06 29 VAL B C 1
ATOM 1244 O O . VAL B 1 29 ? -12.531 -8.195 -7.844 1 98.06 29 VAL B O 1
ATOM 1247 N N . HIS B 1 30 ? -11.305 -7.27 -6.223 1 97.81 30 HIS B N 1
ATOM 1248 C CA . HIS B 1 30 ? -11.32 -8.469 -5.395 1 97.81 30 HIS B CA 1
ATOM 1249 C C . HIS B 1 30 ? -12.734 -8.82 -4.949 1 97.81 30 HIS B C 1
ATOM 1251 O O . HIS B 1 30 ? -13.125 -9.984 -4.973 1 97.81 30 HIS B O 1
ATOM 1257 N N . GLY B 1 31 ? -13.469 -7.777 -4.523 1 97.88 31 GLY B N 1
ATOM 1258 C CA . GLY B 1 31 ? -14.828 -8 -4.066 1 97.88 31 GLY B CA 1
ATOM 1259 C C . GLY B 1 31 ? -15.742 -8.547 -5.148 1 97.88 31 GLY B C 1
ATOM 1260 O O . GLY B 1 31 ? -16.516 -9.477 -4.91 1 97.88 31 GLY B O 1
ATOM 1261 N N . ILE B 1 32 ? -15.664 -8.039 -6.316 1 96.69 32 ILE B N 1
ATOM 1262 C CA . ILE B 1 32 ? -16.5 -8.461 -7.441 1 96.69 32 ILE B CA 1
ATOM 1263 C C . ILE B 1 32 ? -16.141 -9.891 -7.836 1 96.69 32 ILE B C 1
ATOM 1265 O O . ILE B 1 32 ? -17.016 -10.688 -8.18 1 96.69 32 ILE B O 1
ATOM 1269 N N . SER B 1 33 ? -14.875 -10.227 -7.797 1 96 33 SER B N 1
ATOM 1270 C CA . SER B 1 33 ? -14.43 -11.562 -8.164 1 96 33 SER B CA 1
ATOM 1271 C C . SER B 1 33 ? -14.992 -12.617 -7.215 1 96 33 SER B C 1
ATOM 1273 O O . SER B 1 33 ? -15.008 -13.805 -7.535 1 96 33 SER B O 1
ATOM 1275 N N . LYS B 1 34 ? -15.453 -12.172 -6.051 1 96.5 34 LYS B N 1
ATOM 1276 C CA . LYS B 1 34 ? -15.93 -13.125 -5.051 1 96.5 34 LYS B CA 1
ATOM 1277 C C . LYS B 1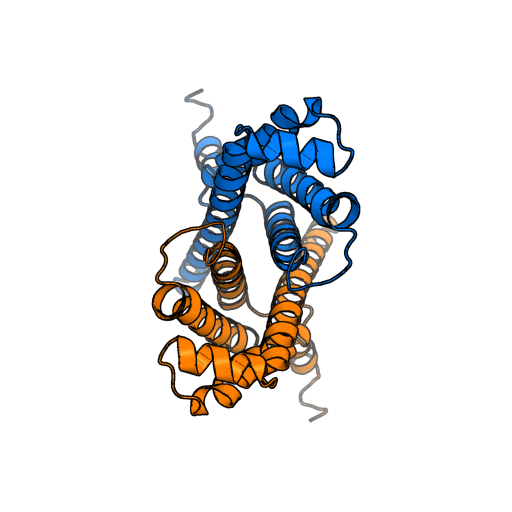 34 ? -17.375 -13.523 -5.316 1 96.5 34 LYS B C 1
ATOM 1279 O O . LYS B 1 34 ? -17.906 -14.422 -4.652 1 96.5 34 LYS B O 1
ATOM 1284 N N . PHE B 1 35 ? -17.984 -12.906 -6.363 1 94.5 35 PHE B N 1
ATOM 1285 C CA . PHE B 1 35 ? -19.328 -13.32 -6.754 1 94.5 35 PHE B CA 1
ATOM 1286 C C . PHE B 1 35 ? -19.266 -14.484 -7.738 1 94.5 35 PHE B C 1
ATOM 1288 O O . PHE B 1 35 ? -20.297 -15.086 -8.055 1 94.5 35 PHE B O 1
ATOM 1295 N N . ASN B 1 36 ? -18.109 -14.922 -8.047 1 91.25 36 ASN B N 1
ATOM 1296 C CA . ASN B 1 36 ? -17.938 -16.031 -8.984 1 91.25 36 ASN B CA 1
ATOM 1297 C C . ASN B 1 36 ? -17.891 -17.375 -8.266 1 91.25 36 ASN B C 1
ATOM 1299 O O . ASN B 1 36 ? -17.531 -17.438 -7.086 1 91.25 36 ASN B O 1
ATOM 1303 N N . PRO B 1 37 ? -18.172 -18.469 -8.945 1 89.81 37 PRO B N 1
ATOM 1304 C CA . PRO B 1 37 ? -18.172 -19.797 -8.336 1 89.81 37 PRO B CA 1
ATOM 1305 C C . PRO B 1 37 ? -16.797 -20.234 -7.832 1 89.81 37 PRO B C 1
ATOM 1307 O O . PRO B 1 37 ? -16.703 -21.031 -6.898 1 89.81 37 PRO B O 1
ATOM 1310 N N . GLY B 1 38 ? -15.867 -19.781 -8.461 1 91.88 38 GLY B N 1
ATOM 1311 C CA . GLY B 1 38 ? -14.523 -20.094 -8 1 91.88 38 GLY B CA 1
ATOM 1312 C C . GLY B 1 38 ? -14.289 -19.734 -6.543 1 91.88 38 GLY B C 1
ATOM 1313 O O . GLY B 1 38 ? -13.594 -20.453 -5.824 1 91.88 38 GLY B O 1
ATOM 1314 N N . PHE B 1 39 ? -14.891 -18.734 -6.074 1 93.38 39 PHE B N 1
ATOM 1315 C CA . PHE B 1 39 ? -14.688 -18.297 -4.695 1 93.38 39 PHE B CA 1
ATOM 1316 C C . PHE B 1 39 ? -15.453 -19.203 -3.73 1 93.38 39 PHE B C 1
ATOM 1318 O O . PHE B 1 39 ? -14.977 -19.484 -2.627 1 93.38 39 PHE B O 1
ATOM 1325 N N . THR B 1 40 ? -16.578 -19.672 -4.16 1 93.12 40 THR B N 1
ATOM 1326 C CA . THR B 1 40 ? -17.312 -20.609 -3.32 1 93.12 40 THR B CA 1
ATOM 1327 C C . THR B 1 40 ? -16.469 -21.875 -3.078 1 93.12 40 THR B C 1
ATOM 1329 O O . THR B 1 40 ? -16.453 -22.406 -1.964 1 93.12 40 THR B O 1
ATOM 1332 N N . ASN B 1 41 ? -15.773 -22.328 -4.094 1 94 41 ASN B N 1
ATOM 1333 C CA . ASN B 1 41 ? -14.883 -23.469 -3.951 1 94 41 ASN B CA 1
ATOM 1334 C C . ASN B 1 41 ? -13.734 -23.172 -2.996 1 94 41 ASN B C 1
ATOM 1336 O O . ASN B 1 41 ? -13.344 -24.016 -2.195 1 94 41 ASN B O 1
ATOM 1340 N N . PHE B 1 42 ? -13.242 -21.969 -3.141 1 93.44 42 PHE B N 1
ATOM 1341 C CA . PHE B 1 42 ? -12.172 -21.531 -2.244 1 93.44 42 PHE B CA 1
ATOM 1342 C C . PHE B 1 42 ? -12.633 -21.578 -0.792 1 93.44 42 PHE B C 1
ATOM 1344 O O . PHE B 1 42 ? -11.922 -22.078 0.078 1 93.44 42 PHE B O 1
ATOM 1351 N N . LEU B 1 43 ? -13.828 -21.109 -0.487 1 94.44 43 LEU B N 1
ATOM 1352 C CA . LEU B 1 43 ? -14.375 -21.094 0.866 1 94.44 43 LEU B CA 1
ATOM 1353 C C . LEU B 1 43 ? -14.508 -22.516 1.408 1 94.44 43 LEU B C 1
ATOM 1355 O O . LEU B 1 43 ? -14.047 -22.812 2.516 1 94.44 43 LEU B O 1
ATOM 1359 N N . THR B 1 44 ? -15.039 -23.375 0.575 1 93.75 44 THR B N 1
ATOM 1360 C CA . THR B 1 44 ? -15.25 -24.766 0.98 1 93.75 44 THR B CA 1
ATOM 1361 C C . THR B 1 44 ? -13.914 -25.453 1.252 1 93.75 44 THR B C 1
ATOM 1363 O O . THR B 1 44 ? -13.758 -26.125 2.271 1 93.75 44 THR B O 1
ATOM 1366 N N . ASN B 1 45 ? -12.969 -25.219 0.436 1 93.56 45 ASN B N 1
ATOM 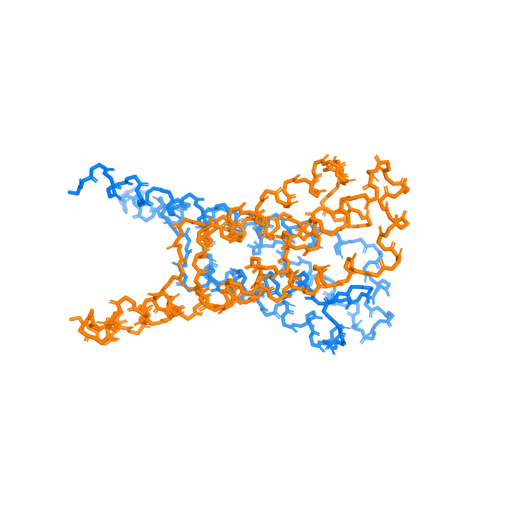1367 C CA . ASN B 1 45 ? -11.664 -25.844 0.549 1 93.56 45 ASN B CA 1
ATOM 1368 C C . ASN B 1 45 ? -10.898 -25.359 1.777 1 93.56 45 ASN B C 1
ATOM 1370 O O . ASN B 1 45 ? -9.977 -26.016 2.254 1 93.56 45 ASN B O 1
ATOM 1374 N N . ASN B 1 46 ? -11.266 -24.172 2.27 1 91.31 46 ASN B N 1
ATOM 1375 C CA . ASN B 1 46 ? -10.57 -23.609 3.422 1 91.31 46 ASN B CA 1
ATOM 1376 C C . ASN B 1 46 ? -11.414 -23.719 4.691 1 91.31 46 ASN B C 1
ATOM 1378 O O . ASN B 1 46 ? -11.109 -23.094 5.699 1 91.31 46 ASN B O 1
ATOM 1382 N N . GLY B 1 47 ? -12.547 -24.406 4.605 1 92.75 47 GLY B N 1
ATOM 1383 C CA . GLY B 1 47 ? -13.375 -24.656 5.773 1 92.75 47 GLY B CA 1
ATOM 1384 C C . GLY B 1 47 ? -14.18 -23.438 6.203 1 92.75 47 GLY B C 1
ATOM 1385 O O . GLY B 1 47 ? -14.555 -23.328 7.371 1 92.75 47 GLY B O 1
ATOM 1386 N N . ILE B 1 48 ? -14.359 -22.562 5.328 1 93.44 48 ILE B N 1
ATOM 1387 C CA . ILE B 1 48 ? -15.172 -21.375 5.59 1 93.44 48 ILE B CA 1
ATOM 1388 C C . ILE B 1 48 ? -16.578 -21.578 5.039 1 93.44 48 ILE B C 1
ATOM 1390 O O . ILE B 1 48 ? -16.75 -22.047 3.906 1 93.44 48 ILE B O 1
ATOM 1394 N N . PRO B 1 49 ? -17.609 -21.25 5.789 1 95.69 49 PRO B N 1
ATOM 1395 C CA . PRO B 1 49 ? -18.969 -21.422 5.293 1 95.69 49 PRO B CA 1
ATOM 1396 C C . PRO B 1 49 ? -19.234 -20.641 4.008 1 95.69 49 PRO B C 1
ATOM 1398 O O . PRO B 1 49 ? -18.812 -19.484 3.883 1 95.69 49 PRO B O 1
ATOM 1401 N N . ILE B 1 50 ? -19.953 -21.281 3.123 1 94.5 50 ILE B N 1
ATOM 1402 C CA . ILE B 1 50 ? -20.219 -20.703 1.812 1 94.5 50 ILE B CA 1
ATOM 1403 C C . ILE B 1 50 ? -21.047 -19.422 1.977 1 94.5 50 ILE B C 1
ATOM 1405 O O . ILE B 1 50 ? -20.969 -18.516 1.138 1 94.5 50 ILE B O 1
ATOM 1409 N N . GLU B 1 51 ? -21.781 -19.25 3.037 1 95.44 51 GLU B N 1
ATOM 1410 C CA . GLU B 1 51 ? -22.609 -18.094 3.314 1 95.44 51 GLU B CA 1
ATOM 1411 C C . GLU B 1 51 ? -21.766 -16.828 3.473 1 95.44 51 GLU B C 1
ATOM 1413 O O . GLU B 1 51 ? -22.281 -15.711 3.389 1 95.44 51 GLU B O 1
ATOM 1418 N N . MET B 1 52 ? -20.531 -17 3.574 1 96.06 52 MET B N 1
ATOM 1419 C CA . MET B 1 52 ? -19.641 -15.859 3.762 1 96.06 52 MET B CA 1
ATOM 1420 C C . MET B 1 52 ? -19.297 -15.211 2.426 1 96.06 52 MET B C 1
ATOM 1422 O O . MET B 1 52 ? -18.734 -14.117 2.391 1 96.06 52 MET B O 1
ATOM 1426 N N . GLN B 1 53 ? -19.672 -15.828 1.361 1 96.69 53 GLN B N 1
ATOM 1427 C CA . GLN B 1 53 ? -19.344 -15.305 0.039 1 96.69 53 GLN B CA 1
ATOM 1428 C C . GLN B 1 53 ? -19.844 -13.875 -0.128 1 96.69 53 GLN B C 1
ATOM 1430 O O . GLN B 1 53 ? -19.062 -12.969 -0.433 1 96.69 53 GLN B O 1
ATOM 1435 N N . ILE B 1 54 ? -21.125 -13.664 0.088 1 96.56 54 ILE B N 1
ATOM 1436 C CA . ILE B 1 54 ? -21.734 -12.375 -0.181 1 96.56 54 ILE B CA 1
ATOM 1437 C C . ILE B 1 54 ? -21.234 -11.344 0.825 1 96.56 54 ILE B C 1
ATOM 1439 O O . ILE B 1 54 ? -20.812 -10.25 0.443 1 96.56 54 ILE B O 1
ATOM 1443 N N . PRO B 1 55 ? -21.172 -11.648 2.158 1 97.19 55 PRO B N 1
ATOM 1444 C CA . PRO B 1 55 ? -20.641 -10.68 3.115 1 97.19 55 PRO B CA 1
ATOM 1445 C C . PRO B 1 55 ? -19.203 -10.266 2.787 1 97.19 55 PRO B C 1
ATOM 1447 O O . PRO B 1 55 ? -18.859 -9.086 2.898 1 97.19 55 PRO B O 1
ATOM 1450 N N . LEU B 1 56 ? -18.422 -11.148 2.438 1 97.5 56 LEU B N 1
ATOM 1451 C CA . LEU B 1 56 ? -17.031 -10.836 2.135 1 97.5 56 LEU B CA 1
ATOM 1452 C C . LEU B 1 56 ? -16.938 -10 0.86 1 97.5 56 LEU B C 1
ATOM 1454 O O . LEU B 1 56 ? -16.156 -9.039 0.801 1 97.5 56 LEU B O 1
ATOM 1458 N N . ALA B 1 57 ? -17.703 -10.391 -0.147 1 98.06 57 ALA B N 1
ATOM 1459 C CA . ALA B 1 57 ? -17.734 -9.633 -1.393 1 98.06 57 ALA B CA 1
ATOM 1460 C C . ALA B 1 57 ? -18.141 -8.18 -1.141 1 98.06 57 ALA B C 1
ATOM 1462 O O . ALA B 1 57 ? -17.5 -7.254 -1.642 1 98.06 57 ALA B O 1
ATOM 1463 N N . LEU B 1 58 ? -19.109 -7.996 -0.311 1 98.31 58 LEU B N 1
ATOM 1464 C CA . LEU B 1 58 ? -19.625 -6.664 -0.033 1 98.31 58 LEU B CA 1
ATOM 1465 C C . LEU B 1 58 ? -18.688 -5.887 0.881 1 98.31 58 LEU B C 1
ATOM 1467 O O . LEU B 1 58 ? -18.547 -4.668 0.742 1 98.31 58 LEU B O 1
ATOM 1471 N N . ALA B 1 59 ? -18.078 -6.609 1.795 1 98.44 59 ALA B N 1
ATOM 1472 C CA . ALA B 1 59 ? -17.156 -5.977 2.744 1 98.44 59 ALA B CA 1
ATOM 1473 C C . ALA B 1 59 ? -15.938 -5.402 2.029 1 98.44 59 ALA B C 1
ATOM 1475 O O . ALA B 1 59 ? -15.227 -4.562 2.586 1 98.44 59 ALA B O 1
ATOM 1476 N N . GLU B 1 60 ? -15.758 -5.793 0.843 1 98.75 60 GLU B N 1
ATOM 1477 C CA . GLU B 1 60 ? -14.641 -5.285 0.06 1 98.75 60 GLU B CA 1
ATOM 1478 C C . GLU B 1 60 ? -15.109 -4.289 -0.997 1 98.75 60 GLU B C 1
ATOM 1480 O O . GLU B 1 60 ? -14.578 -3.186 -1.103 1 98.75 60 GLU B O 1
ATOM 1485 N N . SER B 1 61 ? -16.172 -4.637 -1.706 1 98.62 61 SER B N 1
ATOM 1486 C CA . SER B 1 61 ? -16.609 -3.828 -2.84 1 98.62 61 SER B CA 1
ATOM 1487 C C . SER B 1 61 ? -17.203 -2.5 -2.377 1 98.62 61 SER B C 1
ATOM 1489 O O . SER B 1 61 ? -16.891 -1.446 -2.932 1 98.62 61 SER B O 1
ATOM 1491 N N . VAL B 1 62 ? -17.969 -2.496 -1.368 1 98.69 62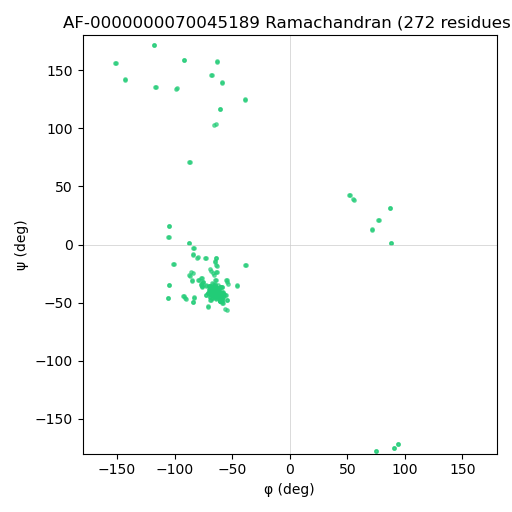 VAL B N 1
ATOM 1492 C CA . VAL B 1 62 ? -18.688 -1.298 -0.93 1 98.69 62 VAL B CA 1
ATOM 1493 C C . VAL B 1 62 ? -17.688 -0.304 -0.324 1 98.69 62 VAL B C 1
ATOM 1495 O O . VAL B 1 62 ? -17.594 0.839 -0.778 1 98.69 62 VAL B O 1
ATOM 1498 N N . PRO B 1 63 ? -16.938 -0.783 0.615 1 98.81 63 PRO B N 1
ATOM 1499 C CA . PRO B 1 63 ? -15.945 0.166 1.118 1 98.81 63 PRO B CA 1
ATOM 1500 C C . PRO B 1 63 ? -14.992 0.65 0.031 1 98.81 63 PRO B C 1
ATOM 1502 O O . PRO B 1 63 ? -14.539 1.799 0.064 1 98.81 63 PRO B O 1
ATOM 1505 N N . GLY B 1 64 ? -14.641 -0.255 -0.877 1 98.81 64 GLY B N 1
ATOM 1506 C CA . GLY B 1 64 ? -13.812 0.165 -1.992 1 98.81 64 GLY B CA 1
ATOM 1507 C C . GLY B 1 64 ? -14.398 1.32 -2.777 1 98.81 64 GLY B C 1
ATOM 1508 O O . GLY B 1 64 ? -13.703 2.293 -3.08 1 98.81 64 GLY B O 1
ATOM 1509 N N . ILE B 1 65 ? -15.617 1.27 -3.033 1 98.5 65 ILE B N 1
ATOM 1510 C CA . ILE B 1 65 ? -16.328 2.307 -3.771 1 98.5 65 ILE B CA 1
ATOM 1511 C C . ILE B 1 65 ? -16.344 3.598 -2.957 1 98.5 65 ILE B C 1
ATOM 1513 O O . ILE B 1 65 ? -16.062 4.676 -3.484 1 98.5 65 ILE B O 1
ATOM 1517 N N . LEU B 1 66 ? -16.609 3.496 -1.731 1 98.06 66 LEU B N 1
ATOM 1518 C CA . LEU B 1 66 ? -16.688 4.66 -0.856 1 98.06 66 LEU B CA 1
ATOM 1519 C C . LEU B 1 66 ? -15.328 5.34 -0.735 1 98.06 66 LEU B C 1
ATOM 1521 O O . LEU B 1 66 ? -15.25 6.566 -0.633 1 98.06 66 LEU B O 1
ATOM 1525 N N . LEU B 1 67 ? -14.312 4.566 -0.751 1 98.25 67 LEU B N 1
ATOM 1526 C CA . LEU B 1 67 ? -12.977 5.133 -0.689 1 98.25 67 LEU B CA 1
ATOM 1527 C C . LEU B 1 67 ? -12.672 5.961 -1.936 1 98.25 67 LEU B C 1
ATOM 1529 O O . LEU B 1 67 ? -12.086 7.039 -1.844 1 98.25 67 LEU B O 1
ATOM 1533 N N . ILE B 1 68 ? -13.062 5.465 -3.064 1 97.75 68 ILE B N 1
ATOM 1534 C CA . ILE B 1 68 ? -12.797 6.176 -4.312 1 97.75 68 ILE B CA 1
ATOM 1535 C C . ILE B 1 68 ? -13.555 7.504 -4.316 1 97.75 68 ILE B C 1
ATOM 1537 O O . ILE B 1 68 ? -13 8.539 -4.695 1 97.75 68 ILE B O 1
ATOM 1541 N N . ILE B 1 69 ? -14.75 7.465 -3.805 1 95.62 69 ILE B N 1
ATOM 1542 C CA . ILE B 1 69 ? -15.586 8.656 -3.789 1 95.62 69 ILE B CA 1
ATOM 1543 C C . ILE B 1 69 ? -15.117 9.609 -2.686 1 95.62 69 ILE B C 1
ATOM 1545 O O . ILE B 1 69 ? -15.266 10.828 -2.801 1 95.62 69 ILE B O 1
ATOM 1549 N N . GLY B 1 70 ? -14.562 9.07 -1.688 1 95 70 GLY B N 1
ATOM 1550 C CA . GLY B 1 70 ? -14.07 9.875 -0.577 1 95 70 GLY B CA 1
ATOM 1551 C C . GLY B 1 70 ? -15.133 10.156 0.471 1 95 70 GLY B C 1
ATOM 1552 O O . GLY B 1 70 ? -15.148 11.234 1.064 1 95 70 GLY B O 1
ATOM 1553 N N . ILE B 1 71 ? -16.031 9.219 0.607 1 94.31 71 ILE B N 1
ATOM 1554 C CA . ILE B 1 71 ? -17.062 9.32 1.626 1 94.31 71 ILE B CA 1
ATOM 1555 C C . ILE B 1 71 ? -16.922 8.18 2.631 1 94.31 71 ILE B C 1
ATOM 1557 O O . ILE B 1 71 ? -16.656 7.043 2.248 1 94.31 71 ILE B O 1
ATOM 1561 N N . LEU B 1 72 ? -17.031 8.539 3.967 1 96.06 72 LEU B N 1
ATOM 1562 C CA . LEU B 1 72 ? -16.906 7.555 5.039 1 96.06 72 LEU B CA 1
ATOM 1563 C C . LEU B 1 72 ? -15.57 6.812 4.93 1 96.06 72 LEU B C 1
ATOM 1565 O O . LEU B 1 72 ? -15.531 5.586 5.051 1 96.06 72 LEU B O 1
ATOM 1569 N N . SER B 1 73 ? -14.57 7.531 4.582 1 96.81 73 SER B N 1
ATOM 1570 C CA . SER B 1 73 ? -13.273 6.934 4.277 1 96.81 73 SER B CA 1
ATOM 1571 C C . SER B 1 73 ? -12.688 6.246 5.504 1 96.81 73 SER B C 1
ATOM 1573 O O . SER B 1 73 ? -12.125 5.156 5.398 1 96.81 73 SER B O 1
ATOM 1575 N N . ARG B 1 74 ? -12.797 6.816 6.664 1 96.69 74 ARG B N 1
ATOM 1576 C CA . ARG B 1 74 ? -12.227 6.234 7.875 1 96.69 74 ARG B CA 1
ATOM 1577 C C . ARG B 1 74 ? -12.898 4.91 8.219 1 96.69 74 ARG B C 1
ATOM 1579 O O . ARG B 1 74 ? -12.227 3.941 8.578 1 96.69 74 ARG B O 1
ATOM 1586 N N . LEU B 1 75 ? -14.188 4.887 8.055 1 97.81 75 LEU B N 1
ATOM 1587 C CA . LEU B 1 75 ? -14.938 3.666 8.32 1 97.81 75 LEU B CA 1
ATOM 1588 C C . LEU B 1 75 ? -14.617 2.592 7.289 1 97.81 75 LEU B C 1
ATOM 1590 O O . LEU B 1 75 ? -14.398 1.432 7.641 1 97.81 75 LEU B O 1
ATOM 1594 N N . SER B 1 76 ? -14.648 3 6.059 1 98.56 76 SER B N 1
ATOM 1595 C CA . SER B 1 76 ? -14.344 2.076 4.973 1 98.56 76 SER B CA 1
ATOM 1596 C C . SER B 1 76 ? -12.945 1.48 5.129 1 98.56 76 SER B C 1
ATOM 1598 O O . SER B 1 76 ? -12.766 0.267 5.008 1 98.56 76 SER B O 1
ATOM 1600 N N . ALA B 1 77 ? -12.047 2.32 5.434 1 98.75 77 ALA B N 1
ATOM 1601 C CA . ALA B 1 77 ? -10.672 1.857 5.617 1 98.75 77 ALA B CA 1
ATOM 1602 C C . ALA B 1 77 ? -10.562 0.914 6.809 1 98.75 77 ALA B C 1
ATOM 1604 O O . ALA B 1 77 ? -9.812 -0.062 6.773 1 98.75 77 ALA B O 1
ATOM 1605 N N . SER B 1 78 ? -11.273 1.181 7.867 1 98.69 78 SER B N 1
ATOM 1606 C CA . SER B 1 78 ? -11.273 0.308 9.039 1 98.69 78 SER B CA 1
ATOM 1607 C C . SER B 1 78 ? -11.812 -1.078 8.695 1 98.69 78 SER B C 1
ATOM 1609 O O . SER B 1 78 ? -11.242 -2.09 9.109 1 98.69 78 SER B O 1
ATOM 1611 N N . LEU B 1 79 ? -12.828 -1.091 7.957 1 98.75 79 LEU B N 1
ATOM 1612 C CA . LEU B 1 79 ? -13.422 -2.363 7.555 1 98.75 79 LEU B CA 1
ATOM 1613 C C . LEU B 1 79 ? -12.461 -3.158 6.68 1 98.75 79 LEU B C 1
ATOM 1615 O O . LEU B 1 79 ? -12.305 -4.367 6.863 1 98.75 79 LEU B O 1
ATOM 1619 N N . LEU B 1 80 ? -11.859 -2.49 5.781 1 98.88 80 LEU B N 1
ATOM 1620 C CA . LEU B 1 80 ? -10.914 -3.158 4.895 1 98.88 80 LEU B CA 1
ATOM 1621 C C . LEU B 1 80 ? -9.703 -3.66 5.676 1 98.88 80 LEU B C 1
ATOM 1623 O O . LEU B 1 80 ? -9.148 -4.715 5.359 1 98.88 80 LEU B O 1
ATOM 1627 N N . ALA B 1 81 ? -9.281 -2.906 6.68 1 98.81 81 ALA B N 1
ATOM 1628 C CA . ALA B 1 81 ? -8.195 -3.357 7.551 1 98.81 81 ALA B CA 1
ATOM 1629 C C . ALA B 1 81 ? -8.57 -4.66 8.258 1 98.81 81 ALA B C 1
ATOM 1631 O O . ALA B 1 81 ? -7.754 -5.578 8.344 1 98.81 81 ALA B O 1
ATOM 1632 N N . ILE B 1 82 ? -9.766 -4.711 8.711 1 98.62 82 ILE B N 1
ATOM 1633 C CA . ILE B 1 82 ? -10.242 -5.914 9.383 1 98.62 82 ILE B CA 1
ATOM 1634 C C . ILE B 1 82 ? -10.234 -7.086 8.406 1 98.62 82 ILE B C 1
ATOM 1636 O O . ILE B 1 82 ? -9.82 -8.195 8.758 1 98.62 82 ILE B O 1
ATOM 1640 N N . VAL B 1 83 ? -10.703 -6.852 7.227 1 98.38 83 VAL B N 1
ATOM 1641 C CA . VAL B 1 83 ? -10.703 -7.887 6.199 1 98.38 83 VAL B CA 1
ATOM 1642 C C . VAL B 1 83 ? -9.273 -8.383 5.961 1 98.38 83 VAL B C 1
ATOM 1644 O O . VAL B 1 83 ? -9.039 -9.586 5.848 1 98.38 83 VAL B O 1
ATOM 1647 N N . MET B 1 84 ? -8.352 -7.465 5.938 1 98.56 84 MET B N 1
ATOM 1648 C CA . MET B 1 84 ? -6.965 -7.855 5.688 1 98.56 84 MET B CA 1
ATOM 1649 C C . MET B 1 84 ? -6.395 -8.633 6.867 1 98.56 84 MET B C 1
ATOM 1651 O O . MET B 1 84 ? -5.578 -9.539 6.688 1 98.56 84 MET B O 1
ATOM 1655 N N . LEU B 1 85 ? -6.77 -8.273 8.078 1 98.38 85 LEU B N 1
ATOM 1656 C CA . LEU B 1 85 ? -6.355 -9.062 9.234 1 98.38 85 LEU B CA 1
ATOM 1657 C C . LEU B 1 85 ? -6.859 -10.492 9.125 1 98.38 85 LEU B C 1
ATOM 1659 O O . LEU B 1 85 ? -6.133 -11.438 9.438 1 98.38 85 LEU B O 1
ATOM 1663 N N . GLY B 1 86 ? -8.102 -10.641 8.719 1 96.44 86 GLY B N 1
ATOM 1664 C CA . GLY B 1 86 ? -8.625 -11.977 8.477 1 96.44 86 GLY B CA 1
ATOM 1665 C C . GLY B 1 86 ? -7.859 -12.734 7.406 1 96.44 86 GLY B C 1
ATOM 1666 O O . GLY B 1 86 ? -7.551 -13.914 7.574 1 96.44 86 GLY B O 1
ATOM 1667 N N . ALA B 1 87 ? -7.531 -12.055 6.316 1 95.94 87 ALA B N 1
ATOM 1668 C CA . ALA B 1 87 ? -6.773 -12.695 5.242 1 95.94 87 ALA B CA 1
ATOM 1669 C C . ALA B 1 87 ? -5.398 -13.141 5.73 1 95.94 87 ALA B C 1
ATOM 1671 O O . ALA B 1 87 ? -4.953 -14.25 5.426 1 95.94 87 ALA B O 1
ATOM 1672 N N . ILE B 1 88 ? -4.766 -12.359 6.52 1 97.81 88 ILE B N 1
ATOM 1673 C CA . ILE B 1 88 ? -3.4 -12.602 6.969 1 97.81 88 ILE B CA 1
ATOM 1674 C C . ILE B 1 88 ? -3.387 -13.742 7.984 1 97.81 88 ILE B C 1
ATOM 1676 O O . ILE B 1 88 ? -2.592 -14.68 7.867 1 97.81 88 ILE B O 1
ATOM 1680 N N . PHE B 1 89 ? -4.316 -13.734 8.898 1 96.25 89 PHE B N 1
ATOM 1681 C CA . PHE B 1 89 ? -4.164 -14.625 10.039 1 96.25 89 PHE B CA 1
ATOM 1682 C C . PHE B 1 89 ? -5.094 -15.82 9.922 1 96.25 89 PHE B C 1
ATOM 1684 O O . PHE B 1 89 ? -4.762 -16.922 10.359 1 96.25 89 PHE B O 1
ATOM 1691 N N . ILE B 1 90 ? -6.254 -15.688 9.398 1 92.62 90 ILE B N 1
ATOM 1692 C CA . ILE B 1 90 ? -7.23 -16.766 9.344 1 92.62 90 ILE B CA 1
ATOM 1693 C C . ILE B 1 90 ? -7.059 -17.562 8.047 1 92.62 90 ILE B C 1
ATOM 1695 O O . ILE B 1 90 ? -7 -18.797 8.07 1 92.62 90 ILE B O 1
ATOM 1699 N N . ILE B 1 91 ? -6.938 -16.891 6.969 1 92.12 91 ILE B N 1
ATOM 1700 C CA . ILE B 1 91 ? -6.91 -17.562 5.68 1 92.12 91 ILE B CA 1
ATOM 1701 C C . ILE B 1 91 ? -5.492 -18.047 5.383 1 92.12 91 ILE B C 1
ATOM 1703 O O . ILE B 1 91 ? -5.289 -19.219 5.035 1 92.12 91 ILE B O 1
ATOM 1707 N N . LYS B 1 92 ? -4.488 -17.141 5.543 1 94.12 92 LYS B N 1
ATOM 1708 C CA . LYS B 1 92 ? -3.146 -17.469 5.074 1 94.12 92 LYS B CA 1
ATOM 1709 C C . LYS B 1 92 ? -2.252 -17.906 6.234 1 94.12 92 LYS B C 1
ATOM 1711 O O . LYS B 1 92 ? -1.184 -18.484 6.02 1 94.12 92 LYS B O 1
ATOM 1716 N N . GLY B 1 93 ? -2.641 -17.609 7.473 1 93.62 93 GLY B N 1
ATOM 1717 C CA . GLY B 1 93 ? -1.933 -18.078 8.656 1 93.62 93 GLY B CA 1
ATOM 1718 C C . GLY B 1 93 ? -0.599 -17.391 8.859 1 93.62 93 GLY B C 1
ATOM 1719 O O . GLY B 1 93 ? 0.295 -17.922 9.516 1 93.62 93 GLY B O 1
ATOM 1720 N N . ALA B 1 94 ? -0.37 -16.297 8.133 1 92.5 94 ALA B N 1
ATOM 1721 C CA . ALA B 1 94 ? 0.836 -15.484 8.258 1 92.5 94 ALA B CA 1
ATOM 1722 C C . ALA B 1 94 ? 2.092 -16.344 8.148 1 92.5 94 ALA B C 1
ATOM 1724 O O . ALA B 1 94 ? 3.025 -16.188 8.945 1 92.5 94 ALA B O 1
ATOM 1725 N N . GLN B 1 95 ? 2.1 -17.234 7.262 1 90.12 95 GLN B N 1
ATOM 1726 C CA . GLN B 1 95 ? 3.148 -18.25 7.188 1 90.12 95 GLN B CA 1
ATOM 1727 C C . GLN B 1 95 ? 4.359 -17.719 6.418 1 90.12 95 GLN B C 1
ATOM 1729 O O . GLN B 1 95 ? 5.48 -18.188 6.621 1 90.12 95 GLN B O 1
ATOM 1734 N N . SER B 1 96 ? 4.168 -16.875 5.484 1 94.5 96 SER B N 1
ATOM 1735 C CA . SER B 1 96 ? 5.234 -16.281 4.684 1 94.5 96 SER B CA 1
ATOM 1736 C C . SER B 1 96 ? 4.855 -14.891 4.191 1 94.5 96 SER B C 1
ATOM 1738 O O . SER B 1 96 ? 3.674 -14.555 4.125 1 94.5 96 SER B O 1
ATOM 1740 N N . LEU B 1 97 ? 5.82 -14.164 3.92 1 96.62 97 LEU B N 1
ATOM 1741 C CA . LEU B 1 97 ? 5.562 -12.82 3.406 1 96.62 97 LEU B CA 1
ATOM 1742 C C . LEU B 1 97 ? 5.312 -12.852 1.902 1 96.62 97 LEU B C 1
ATOM 1744 O O . LEU B 1 97 ? 4.348 -12.258 1.415 1 96.62 97 LEU B O 1
ATOM 1748 N N . THR B 1 98 ? 6.188 -13.609 1.219 1 94.19 98 THR B N 1
ATOM 1749 C CA . THR B 1 98 ? 6.102 -13.672 -0.236 1 94.19 98 THR B CA 1
ATOM 1750 C C . THR B 1 98 ? 5.809 -15.094 -0.697 1 94.19 98 THR B C 1
ATOM 1752 O O . THR B 1 98 ? 5.742 -16.016 0.12 1 94.19 98 THR B O 1
ATOM 1755 N N . GLY B 1 99 ? 5.535 -15.234 -2.061 1 88.19 99 GLY B N 1
ATOM 1756 C CA . GLY B 1 99 ? 5.273 -16.562 -2.611 1 88.19 99 GLY B CA 1
ATOM 1757 C C . GLY B 1 99 ? 3.807 -16.938 -2.588 1 88.19 99 GLY B C 1
ATOM 1758 O O . GLY B 1 99 ? 2.949 -16.094 -2.285 1 88.19 99 GLY B O 1
ATOM 1759 N N . ASN B 1 100 ? 3.58 -18.188 -3 1 85.94 100 ASN B N 1
ATOM 1760 C CA . ASN B 1 100 ? 2.209 -18.688 -2.994 1 85.94 100 ASN B CA 1
ATOM 1761 C C . ASN B 1 100 ? 1.613 -18.672 -1.589 1 85.94 100 ASN B C 1
ATOM 1763 O O . ASN B 1 100 ? 2.174 -19.266 -0.663 1 85.94 100 ASN B O 1
ATOM 1767 N N . GLY B 1 101 ? 0.578 -17.875 -1.457 1 89 101 GLY B N 1
ATOM 1768 C CA . GLY B 1 101 ? -0.062 -17.781 -0.154 1 89 101 GLY B CA 1
ATOM 1769 C C . GLY B 1 101 ? 0.56 -16.719 0.742 1 89 101 GLY B C 1
ATOM 1770 O O . GLY B 1 101 ? 0.21 -16.609 1.919 1 89 101 GLY B O 1
ATOM 1771 N N . GLY B 1 102 ? 1.544 -16.031 0.239 1 94.81 102 GLY B N 1
ATOM 1772 C CA . GLY B 1 102 ? 2.182 -14.984 1.017 1 94.81 102 GLY B CA 1
ATOM 1773 C C . GLY B 1 102 ? 1.242 -13.852 1.361 1 94.81 102 GLY B C 1
ATOM 1774 O O . GLY B 1 102 ? 0.26 -13.609 0.655 1 94.81 102 GLY B O 1
ATOM 1775 N N . VAL B 1 103 ? 1.62 -13.141 2.422 1 97.75 103 VAL B N 1
ATOM 1776 C CA . VAL B 1 103 ? 0.692 -12.141 2.936 1 97.75 103 VAL B CA 1
ATOM 1777 C C . VAL B 1 103 ? 1.167 -10.742 2.537 1 97.75 103 VAL B C 1
ATOM 1779 O O . VAL B 1 103 ? 0.69 -9.742 3.076 1 97.75 103 VAL B O 1
ATOM 1782 N N . GLU B 1 104 ? 2.027 -10.625 1.637 1 97.38 104 GLU B N 1
ATOM 1783 C CA . GLU B 1 104 ? 2.666 -9.352 1.299 1 97.38 104 GLU B CA 1
ATOM 1784 C C . GLU B 1 104 ? 1.637 -8.32 0.851 1 97.38 104 GLU B C 1
ATOM 1786 O O . GLU B 1 104 ? 1.638 -7.188 1.334 1 97.38 104 GLU B O 1
ATOM 1791 N N . ILE B 1 105 ? 0.745 -8.742 -0.072 1 97.69 105 ILE B N 1
ATOM 1792 C CA . ILE B 1 10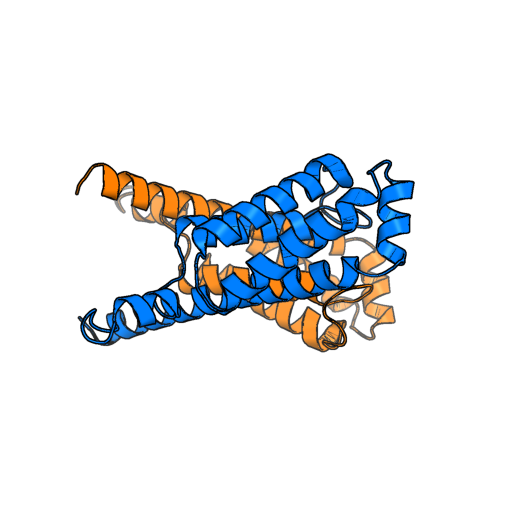5 ? -0.252 -7.809 -0.584 1 97.69 105 ILE B CA 1
ATOM 1793 C C . ILE B 1 105 ? -1.234 -7.441 0.526 1 97.69 105 ILE B C 1
ATOM 1795 O O . ILE B 1 105 ? -1.626 -6.281 0.66 1 97.69 105 ILE B O 1
ATOM 1799 N N . ASP B 1 106 ? -1.587 -8.383 1.321 1 98.44 106 ASP B N 1
ATOM 1800 C CA . ASP B 1 106 ? -2.498 -8.133 2.434 1 98.44 106 ASP B CA 1
ATOM 1801 C C . ASP B 1 106 ? -1.883 -7.164 3.438 1 98.44 106 ASP B C 1
ATOM 1803 O O . ASP B 1 106 ? -2.568 -6.281 3.957 1 98.44 106 ASP B O 1
ATOM 1807 N N . LEU B 1 107 ? -0.634 -7.34 3.65 1 98.69 107 LEU B N 1
ATOM 1808 C CA . LEU B 1 107 ? 0.064 -6.523 4.641 1 98.69 107 LEU B CA 1
ATOM 1809 C C . LEU B 1 107 ? 0.152 -5.07 4.184 1 98.69 107 LEU B C 1
ATOM 1811 O O . LEU B 1 107 ? -0.093 -4.156 4.973 1 98.69 107 LEU B O 1
ATOM 1815 N N . ILE B 1 108 ? 0.516 -4.836 2.965 1 98.81 108 ILE B N 1
ATOM 1816 C CA . ILE B 1 108 ? 0.649 -3.467 2.484 1 98.81 108 ILE B CA 1
ATOM 1817 C C . ILE B 1 108 ? -0.731 -2.82 2.377 1 98.81 108 ILE B C 1
ATOM 1819 O O . ILE B 1 108 ? -0.889 -1.629 2.65 1 98.81 108 ILE B O 1
ATOM 1823 N N . LEU B 1 109 ? -1.727 -3.578 2.006 1 98.88 109 LEU B N 1
ATOM 1824 C CA . LEU B 1 109 ? -3.082 -3.039 1.962 1 98.88 109 LEU B CA 1
ATOM 1825 C C . LEU B 1 109 ? -3.586 -2.723 3.367 1 98.88 109 LEU B C 1
ATOM 1827 O O . LEU B 1 109 ? -4.285 -1.729 3.57 1 98.88 109 LEU B O 1
ATOM 1831 N N . LEU B 1 110 ? -3.25 -3.576 4.309 1 98.88 110 LEU B N 1
ATOM 1832 C CA . LEU B 1 110 ? -3.588 -3.312 5.703 1 98.88 110 LEU B CA 1
ATOM 1833 C C . LEU B 1 110 ? -2.975 -1.998 6.172 1 98.88 110 LEU B C 1
ATOM 1835 O O . LEU B 1 110 ? -3.678 -1.134 6.699 1 98.88 110 LEU B O 1
ATOM 1839 N N . THR B 1 111 ? -1.743 -1.882 5.922 1 98.75 111 THR B N 1
ATOM 1840 C CA . THR B 1 111 ? -1.026 -0.706 6.406 1 98.75 111 THR B CA 1
ATOM 1841 C C . THR B 1 111 ? -1.516 0.554 5.695 1 98.75 111 THR B C 1
ATOM 1843 O O . THR B 1 111 ? -1.713 1.593 6.328 1 98.75 111 THR B O 1
ATOM 1846 N N . ALA B 1 112 ? -1.725 0.451 4.395 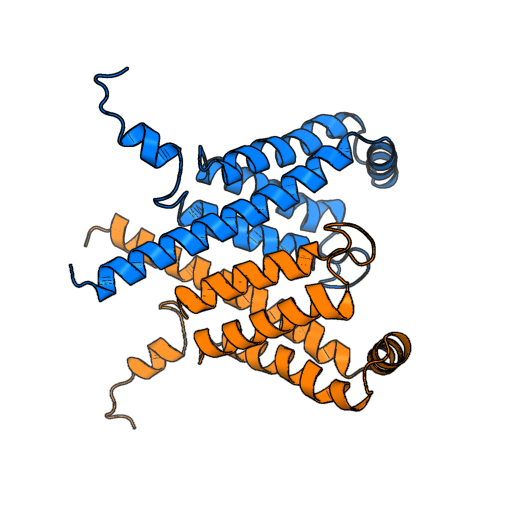1 98.75 112 ALA B N 1
ATOM 1847 C CA . ALA B 1 112 ? -2.25 1.58 3.631 1 98.75 112 ALA B CA 1
ATOM 1848 C C . ALA B 1 112 ? -3.648 1.963 4.113 1 98.75 112 ALA B C 1
ATOM 1850 O O . ALA B 1 112 ? -3.982 3.148 4.188 1 98.75 112 ALA B O 1
ATOM 1851 N N . SER B 1 113 ? -4.418 0.999 4.402 1 98.81 113 SER B N 1
ATOM 1852 C CA . SER B 1 113 ? -5.754 1.264 4.93 1 98.81 113 SER B CA 1
ATOM 1853 C C . SER B 1 113 ? -5.684 1.964 6.281 1 98.81 113 SER B C 1
ATOM 1855 O O . SER B 1 113 ? -6.488 2.855 6.57 1 98.81 113 SER B O 1
ATOM 1857 N N . ILE B 1 114 ? -4.773 1.59 7.094 1 98.5 114 ILE B N 1
ATOM 1858 C CA . ILE B 1 114 ? -4.602 2.225 8.398 1 98.5 114 ILE B CA 1
ATOM 1859 C C . ILE B 1 114 ? -4.195 3.686 8.211 1 98.5 114 ILE B C 1
ATOM 1861 O O . ILE B 1 114 ? -4.637 4.559 8.961 1 98.5 114 ILE B O 1
ATOM 1865 N N . VAL B 1 115 ? -3.396 3.936 7.215 1 97.38 115 VAL B N 1
ATOM 1866 C CA . VAL B 1 115 ? -3.025 5.312 6.91 1 97.38 115 VAL B CA 1
ATOM 1867 C C . VAL B 1 115 ? -4.281 6.133 6.609 1 97.38 115 VAL B C 1
ATOM 1869 O O . VAL B 1 115 ? -4.469 7.215 7.168 1 97.38 115 VAL B O 1
ATOM 1872 N N . ILE B 1 116 ? -5.145 5.582 5.785 1 97.38 116 ILE B N 1
ATOM 1873 C CA . ILE B 1 116 ? -6.363 6.293 5.414 1 97.38 116 ILE B CA 1
ATOM 1874 C C . ILE B 1 116 ? -7.266 6.441 6.641 1 97.38 116 ILE B C 1
ATOM 1876 O O . ILE B 1 116 ? -7.895 7.484 6.832 1 97.38 116 ILE B O 1
ATOM 1880 N N . MET B 1 117 ? -7.289 5.422 7.457 1 97.19 117 MET B N 1
ATOM 1881 C CA . MET B 1 117 ? -8.102 5.434 8.672 1 97.19 117 MET B CA 1
ATOM 1882 C C . MET B 1 117 ? -7.703 6.594 9.578 1 97.19 117 MET B C 1
ATOM 1884 O O . MET B 1 117 ? -8.562 7.246 10.172 1 97.19 117 MET B O 1
ATOM 1888 N N . ILE B 1 118 ? -6.473 6.898 9.625 1 94.5 118 ILE B N 1
ATOM 1889 C CA . ILE B 1 118 ? -5.953 7.883 10.57 1 94.5 118 ILE B CA 1
ATOM 1890 C C . ILE B 1 118 ? -5.938 9.266 9.922 1 94.5 118 ILE B C 1
ATOM 1892 O O . ILE B 1 118 ? -6.375 10.242 10.523 1 94.5 118 ILE B O 1
ATOM 1896 N N . VAL B 1 119 ? -5.488 9.328 8.688 1 90.62 119 VAL B N 1
ATOM 1897 C CA . VAL B 1 119 ? -5.32 10.602 7.996 1 90.62 119 VAL B CA 1
ATOM 1898 C C . VAL B 1 119 ? -6.68 11.125 7.539 1 90.62 119 VAL B C 1
ATOM 1900 O O . VAL B 1 119 ? -6.918 12.336 7.535 1 90.62 119 VAL B O 1
ATOM 1903 N N . GLY B 1 120 ? -7.555 10.164 7.145 1 89.06 120 GLY B N 1
ATOM 1904 C CA . GLY B 1 120 ? -8.875 10.57 6.684 1 89.06 120 GLY B CA 1
ATOM 1905 C C . GLY B 1 120 ? -8.953 10.727 5.176 1 89.06 120 GLY B C 1
ATOM 1906 O O . GLY B 1 120 ? -8.047 10.305 4.453 1 89.06 120 GLY B O 1
ATOM 1907 N N . PRO B 1 121 ? -10.07 11.258 4.711 1 87 121 PRO B N 1
ATOM 1908 C CA . PRO B 1 121 ? -10.352 11.281 3.273 1 87 121 PRO B CA 1
ATOM 1909 C C . PRO B 1 121 ? -9.508 12.312 2.523 1 87 121 PRO B C 1
ATOM 1911 O O . PRO B 1 121 ? -9.438 12.273 1.294 1 87 121 PRO B O 1
ATOM 1914 N N . GLY B 1 122 ? -8.875 13.125 3.168 1 82.5 122 GLY B N 1
ATOM 1915 C CA . GLY B 1 122 ? -8.227 14.25 2.508 1 82.5 122 GLY B CA 1
ATOM 1916 C C . GLY B 1 122 ? -9.195 15.328 2.074 1 82.5 122 GLY B C 1
ATOM 1917 O O . GLY B 1 122 ? -10.406 15.211 2.309 1 82.5 122 GLY B O 1
ATOM 1918 N N . ARG B 1 123 ? -8.719 16.312 1.447 1 83.56 123 ARG B N 1
ATOM 1919 C CA . ARG B 1 123 ? -9.547 17.453 1.1 1 83.56 123 ARG B CA 1
ATOM 1920 C C . ARG B 1 123 ? -10.258 17.25 -0.234 1 83.56 123 ARG B C 1
ATOM 1922 O O . ARG B 1 123 ? -11.305 17.844 -0.494 1 83.56 123 ARG B O 1
ATOM 1929 N N . ILE B 1 124 ? -9.664 16.469 -1.036 1 82.31 124 ILE B N 1
ATOM 1930 C CA . ILE B 1 124 ? -10.281 16.141 -2.314 1 82.31 124 ILE B CA 1
ATOM 1931 C C . ILE B 1 124 ? -11.219 14.945 -2.137 1 82.31 124 ILE B C 1
ATOM 1933 O O . ILE B 1 124 ? -10.852 13.805 -2.439 1 82.31 124 ILE B O 1
ATOM 1937 N N . SER B 1 125 ? -12.273 15.195 -1.499 1 82.31 125 SER B N 1
ATOM 1938 C CA . SER B 1 125 ? -13.266 14.164 -1.2 1 82.31 125 SER B CA 1
ATOM 1939 C C . SER B 1 125 ? -14.68 14.719 -1.284 1 82.31 125 SER B C 1
ATOM 1941 O O . SER B 1 125 ? -14.898 15.914 -1.088 1 82.31 125 SER B O 1
ATOM 1943 N N . LEU B 1 126 ? -15.5 13.883 -1.809 1 80.38 126 LEU B N 1
ATOM 1944 C CA . LEU B 1 126 ? -16.891 14.305 -1.859 1 80.38 126 LEU B CA 1
ATOM 1945 C C . LEU B 1 126 ? -17.391 14.703 -0.475 1 80.38 126 LEU B C 1
ATOM 1947 O O . LEU B 1 126 ? -18.234 15.594 -0.348 1 80.38 126 LEU B O 1
ATOM 1951 N N . ALA B 1 127 ? -16.859 14.102 0.52 1 76.88 127 ALA B N 1
ATOM 1952 C CA . ALA B 1 127 ? -17.25 14.43 1.888 1 76.88 127 ALA B CA 1
ATOM 1953 C C . ALA B 1 127 ? -16.953 15.891 2.209 1 76.88 127 ALA B C 1
ATOM 1955 O O . ALA B 1 127 ? -17.75 16.578 2.844 1 76.88 127 ALA B O 1
ATOM 1956 N N . GLN B 1 128 ? -15.875 16.281 1.666 1 73.31 128 GLN B N 1
ATOM 1957 C CA . GLN B 1 128 ? -15.461 17.656 1.922 1 73.31 128 GLN B CA 1
ATOM 1958 C C . GLN B 1 128 ? -16.234 18.641 1.053 1 73.31 128 GLN B C 1
ATOM 1960 O O . GLN B 1 128 ? -16.547 19.75 1.488 1 73.31 128 GLN B O 1
ATOM 1965 N N . ILE B 1 129 ? -16.562 18.078 -0.079 1 71.75 129 ILE B N 1
ATOM 1966 C CA . ILE B 1 129 ? -17.328 18.938 -0.981 1 71.75 129 ILE B CA 1
ATOM 1967 C C . ILE B 1 129 ? -18.734 19.141 -0.428 1 71.75 129 ILE B C 1
ATOM 1969 O O . ILE B 1 129 ? -19.266 20.25 -0.462 1 71.75 129 ILE B O 1
ATOM 1973 N N . ILE B 1 130 ? -19.266 18.094 0.062 1 69.62 130 ILE B N 1
ATOM 1974 C CA . ILE B 1 130 ? -20.625 18.156 0.595 1 69.62 130 ILE B CA 1
ATOM 1975 C C . ILE B 1 130 ? -20.641 19.016 1.858 1 69.62 130 ILE B C 1
ATOM 1977 O O . ILE B 1 130 ? -21.578 19.797 2.076 1 69.62 130 ILE B O 1
ATOM 1981 N N . LYS B 1 131 ? -19.594 18.891 2.658 1 66.75 131 LYS B N 1
ATOM 1982 C CA . LYS B 1 131 ? -19.516 19.703 3.875 1 66.75 131 LYS B CA 1
ATOM 1983 C C . LYS B 1 131 ? -19.391 21.188 3.549 1 66.75 131 LYS B C 1
ATOM 1985 O O . LYS B 1 131 ? -19.828 22.031 4.32 1 66.75 131 LYS B O 1
ATOM 1990 N N . LYS B 1 132 ? -18.844 21.406 2.373 1 60.59 132 LYS B N 1
ATOM 1991 C CA . LYS B 1 132 ? -18.703 22.797 1.974 1 60.59 132 LYS B CA 1
ATOM 1992 C C . LYS B 1 132 ? -19.984 23.344 1.354 1 60.59 132 LYS B C 1
ATOM 1994 O O . LYS B 1 132 ? -20.125 24.547 1.144 1 60.59 132 LYS B O 1
ATOM 1999 N N . ILE B 1 133 ? -20.781 22.453 0.833 1 53.19 133 ILE B N 1
ATOM 2000 C CA . ILE B 1 133 ? -22.047 22.906 0.281 1 53.19 133 ILE B CA 1
ATOM 2001 C C . ILE B 1 133 ? -22.922 23.484 1.396 1 53.19 133 ILE B C 1
ATOM 2003 O O . ILE B 1 133 ? -23.188 22.812 2.389 1 53.19 133 ILE B O 1
ATOM 2007 N N . PRO B 1 134 ? -23 24.828 1.451 1 54.47 134 PRO B N 1
ATOM 2008 C CA . PRO B 1 134 ? -23.844 25.5 2.449 1 54.47 134 PRO B CA 1
ATOM 2009 C C . PRO B 1 134 ? -25.172 24.781 2.678 1 54.47 134 PRO B C 1
ATOM 2011 O O . PRO B 1 134 ? -25.703 24.141 1.762 1 54.47 134 PRO B O 1
ATOM 2014 N N . ARG B 1 135 ? -25.406 24.453 4.012 1 47.28 135 ARG B N 1
ATOM 2015 C CA . ARG B 1 135 ? -26.672 23.906 4.488 1 47.28 135 ARG B CA 1
ATOM 2016 C C . ARG B 1 135 ? -27.859 24.562 3.795 1 47.28 135 ARG B C 1
ATOM 2018 O O . ARG B 1 135 ? -29 24.156 3.986 1 47.28 135 ARG B O 1
ATOM 2025 N N . CYS B 1 136 ? -27.547 25.641 3.248 1 47.75 136 CYS B N 1
ATOM 2026 C CA . CYS B 1 136 ? -28.734 26.312 2.734 1 47.75 136 CYS B CA 1
ATOM 2027 C C . CYS B 1 136 ? -29.359 25.516 1.596 1 47.75 136 CYS B C 1
ATOM 2029 O O . CYS B 1 136 ? -30.453 25.828 1.143 1 47.75 136 CYS B O 1
ATOM 2031 N N . LEU B 1 137 ? -28.469 24.906 0.887 1 41.72 137 LEU B N 1
ATOM 2032 C CA . LEU B 1 137 ? -29.062 24.156 -0.215 1 41.72 137 LEU B CA 1
ATOM 2033 C C . LEU B 1 137 ? -29.625 22.828 0.27 1 41.72 137 LEU B C 1
ATOM 2035 O O . LEU B 1 137 ? -30.078 22 -0.535 1 41.72 137 LEU B O 1
ATOM 2039 N N . HIS B 1 138 ? -29.359 22.438 1.446 1 30.48 138 HIS B N 1
ATOM 2040 C CA . HIS B 1 138 ? -30.266 21.391 1.915 1 30.48 138 HIS B CA 1
ATOM 2041 C C . HIS B 1 138 ? -31.609 21.969 2.312 1 30.48 138 HIS B C 1
ATOM 2043 O O . HIS B 1 138 ? -31.672 23.016 2.984 1 30.48 138 HIS B O 1
#

Solvent-accessible surface area (backbone atoms only — not comparable to full-atom values): 13620 Å² total; per-residue (Å²): 131,53,72,65,54,53,50,48,52,50,49,52,26,50,44,48,36,48,41,36,31,52,53,9,52,53,29,29,54,55,13,58,55,33,76,37,69,69,38,47,52,51,28,54,75,69,74,38,65,62,79,48,40,62,59,52,18,46,54,25,26,51,31,11,51,30,28,54,53,15,39,66,24,34,59,28,21,48,50,42,28,51,52,26,50,41,46,29,55,71,72,43,54,63,73,38,54,65,69,91,68,29,31,47,57,40,48,52,50,26,43,53,21,48,42,34,37,71,73,37,41,49,69,69,12,51,48,45,50,55,68,62,46,58,69,77,78,100,131,53,72,66,53,53,50,50,52,51,50,53,28,50,43,47,36,49,41,35,31,53,54,10,52,53,29,28,56,56,12,58,56,34,76,37,69,68,38,48,52,53,27,54,77,70,73,37,65,61,78,47,39,61,58,52,18,47,52,24,25,52,32,13,52,29,29,54,51,15,38,65,24,35,60,28,21,47,48,42,28,51,52,25,50,44,46,30,54,69,72,44,53,65,73,38,54,63,71,93,67,29,30,46,59,40,50,53,51,27,43,51,22,49,40,34,36,70,73,36,42,48,70,69,12,51,48,45,50,55,69,62,46,59,69,76,79,99

Foldseek 3Di:
DDPVVVVVQVVVQVVLLVLLLVLLVVLLVVLVCLVDVVVLVVCVVLVHDSVCSNVSSCLRNVLSVCSNQQHPLLVSLVSLLVSLVCLCCVVLNVPACDDDSHSVVSVVSNVSSVVCNVVGSGCPHVVNVVVPPPPVVD/DDPVVVVVQVVVQVVLLVLLLVLLVVLLVVLVCLVDVVVLVVCVVLVHDSVCSNVSSCLRNVLSVCSNQQHPLLVSLVSLLVSLVCLCCVVLNVPACDDDSHSVVSVVSNVSSVVCNVVGSGCPHVVNVVVPPPPVVD

Organism: NCBI:txid859350

Secondary structure (DSSP, 8-state):
--HHHHHHHHHHHHHHHHHHHHHHHHHHHHHHHTTSHHHHHHHHHTT--GGGHHHHHHHHHHHHHHHHHTSSHHHHHHHHHHHHHIIIIIISTT--SSSTT--HHHHHHHHHHHHHHHH-S-SSSHHHHHHHS-GGG-/--HHHHHHHHHHHHHHHHHHHHHHHHHHHHHHHTTSHHHHHHHHHTT--GGGHHHHHHHHHHHHHHHHHTSSHHHHHHHHHHHHHIIIIIISTT--SSSTT--HHHHHHHHHHHHHHHH-S-SSSHHHHHHHS-GGG-